Protein AF-A0A0F6W577-F1 (afdb_monomer)

Organism: NCBI:txid927083

Structure (mmCIF, N/CA/C/O backbone):
data_AF-A0A0F6W577-F1
#
_entry.id   AF-A0A0F6W577-F1
#
loop_
_atom_site.group_PDB
_atom_site.id
_atom_site.type_symbol
_atom_site.label_atom_id
_atom_site.label_alt_id
_atom_site.label_comp_id
_atom_site.label_asym_id
_atom_site.label_entity_id
_atom_site.label_seq_id
_atom_site.pdbx_PDB_ins_code
_atom_site.Cartn_x
_atom_site.Cartn_y
_atom_site.Cartn_z
_atom_site.occupancy
_atom_site.B_iso_or_equiv
_atom_site.auth_seq_id
_atom_site.auth_comp_id
_atom_site.auth_asym_id
_atom_site.auth_atom_id
_atom_site.pdbx_PDB_model_num
ATOM 1 N N . MET A 1 1 ? 4.913 -28.222 15.383 1.00 46.25 1 MET A N 1
ATOM 2 C CA . MET A 1 1 ? 5.402 -26.842 15.625 1.00 46.25 1 MET A CA 1
ATOM 3 C C . MET A 1 1 ? 6.747 -26.556 14.942 1.00 46.25 1 MET A C 1
ATOM 5 O O . MET A 1 1 ? 6.861 -25.520 14.305 1.00 46.25 1 MET A O 1
ATOM 9 N N . GLN A 1 2 ? 7.750 -27.449 15.000 1.00 37.62 2 GLN A N 1
ATOM 10 C CA . GLN A 1 2 ? 9.030 -27.270 14.276 1.00 37.62 2 GLN A CA 1
ATOM 11 C C . GLN A 1 2 ? 8.911 -27.354 12.738 1.00 37.62 2 GLN A C 1
ATOM 13 O O . GLN A 1 2 ? 9.617 -26.639 12.035 1.00 37.62 2 GLN A O 1
ATOM 18 N N . THR A 1 3 ? 7.989 -28.159 12.206 1.00 51.75 3 THR A N 1
ATOM 19 C CA . THR A 1 3 ? 7.751 -28.313 10.756 1.00 51.75 3 THR A CA 1
ATOM 20 C C . THR A 1 3 ? 7.197 -27.047 10.096 1.00 51.75 3 THR A C 1
ATOM 22 O O . THR A 1 3 ? 7.642 -26.660 9.020 1.00 51.75 3 THR A O 1
ATOM 25 N N . THR A 1 4 ? 6.291 -26.342 10.775 1.00 59.50 4 THR A N 1
ATOM 26 C CA . THR A 1 4 ? 5.715 -25.066 10.318 1.00 59.50 4 THR A CA 1
ATOM 27 C C . THR A 1 4 ? 6.755 -23.940 10.317 1.00 59.50 4 THR A C 1
ATOM 29 O O . THR A 1 4 ? 6.746 -23.074 9.449 1.00 59.50 4 THR A O 1
ATOM 32 N N . LEU A 1 5 ? 7.702 -23.990 11.262 1.00 57.16 5 LEU A N 1
ATOM 33 C CA . LEU A 1 5 ? 8.759 -22.993 11.421 1.00 57.16 5 LEU A CA 1
ATOM 34 C C . LEU A 1 5 ? 9.725 -22.964 10.226 1.00 57.16 5 LEU A C 1
ATOM 36 O O . LEU A 1 5 ? 10.086 -21.887 9.756 1.00 57.16 5 LEU A O 1
ATOM 40 N N . ALA A 1 6 ? 10.146 -24.141 9.758 1.00 62.88 6 ALA A N 1
ATOM 41 C CA . ALA A 1 6 ? 11.021 -24.272 8.597 1.00 62.88 6 ALA A CA 1
ATOM 42 C C . ALA A 1 6 ? 10.299 -23.857 7.306 1.00 62.88 6 ALA A C 1
ATOM 44 O O . ALA A 1 6 ? 10.889 -23.194 6.456 1.00 62.88 6 ALA A O 1
ATOM 45 N N . HIS A 1 7 ? 9.010 -24.190 7.198 1.00 66.38 7 HIS A N 1
ATOM 46 C CA . HIS A 1 7 ? 8.197 -23.892 6.026 1.00 66.38 7 HIS A CA 1
ATOM 47 C C . HIS A 1 7 ? 8.081 -22.381 5.763 1.00 66.38 7 HIS A C 1
ATOM 49 O O . HIS A 1 7 ? 8.431 -21.934 4.676 1.00 66.38 7 HIS A O 1
ATOM 55 N N . ASP A 1 8 ? 7.702 -21.572 6.758 1.00 65.00 8 ASP A N 1
ATOM 56 C CA . ASP A 1 8 ? 7.525 -20.121 6.567 1.00 65.00 8 ASP A CA 1
ATOM 57 C C . ASP A 1 8 ? 8.836 -19.398 6.212 1.00 65.00 8 ASP A C 1
ATOM 59 O O . ASP A 1 8 ? 8.848 -18.474 5.398 1.00 65.00 8 ASP A O 1
ATOM 63 N N . THR A 1 9 ? 9.959 -19.819 6.803 1.00 67.50 9 THR A N 1
ATOM 64 C CA . THR A 1 9 ? 11.278 -19.245 6.500 1.00 67.50 9 THR A CA 1
ATOM 65 C C . THR A 1 9 ? 11.734 -19.599 5.085 1.00 67.50 9 THR A C 1
ATOM 67 O O . THR A 1 9 ? 12.236 -18.727 4.376 1.00 67.50 9 THR A O 1
ATOM 70 N N . ILE A 1 10 ? 11.524 -20.843 4.646 1.00 70.88 10 ILE A N 1
ATOM 71 C CA . ILE A 1 10 ? 11.825 -21.267 3.272 1.00 70.88 10 ILE A CA 1
ATOM 72 C C . ILE A 1 10 ? 10.937 -20.516 2.274 1.00 70.88 10 ILE A C 1
ATOM 74 O O . ILE A 1 10 ? 11.434 -20.040 1.256 1.00 70.88 10 ILE A O 1
ATOM 78 N N . THR A 1 11 ? 9.649 -20.358 2.578 1.00 69.19 11 THR A N 1
ATOM 79 C CA . THR A 1 11 ? 8.696 -19.590 1.766 1.00 69.19 11 THR A CA 1
ATOM 80 C C . THR A 1 11 ? 9.154 -18.143 1.612 1.00 69.19 11 THR A C 1
ATOM 82 O O . THR A 1 11 ? 9.297 -17.676 0.486 1.00 69.19 11 THR A O 1
ATOM 85 N N . ALA A 1 12 ? 9.497 -17.458 2.707 1.00 68.38 12 ALA A N 1
ATOM 86 C CA . ALA A 1 12 ? 9.991 -16.082 2.657 1.00 68.38 12 ALA A CA 1
ATOM 87 C C . ALA A 1 12 ? 11.317 -15.941 1.885 1.00 68.38 12 ALA A C 1
ATOM 89 O O . ALA A 1 12 ? 11.485 -14.984 1.128 1.00 68.38 12 ALA A O 1
ATOM 90 N N . ALA A 1 13 ? 12.243 -16.895 2.028 1.00 72.56 13 ALA A N 1
ATOM 91 C CA . ALA A 1 13 ? 13.507 -16.889 1.292 1.00 72.56 13 ALA A CA 1
ATOM 92 C C . ALA A 1 13 ? 13.293 -17.104 -0.216 1.00 72.56 13 ALA A C 1
ATOM 94 O O . ALA A 1 13 ? 13.838 -16.361 -1.031 1.00 72.56 13 ALA A O 1
ATOM 95 N N . ARG A 1 14 ? 12.456 -18.079 -0.595 1.00 72.69 14 ARG A N 1
ATOM 96 C CA . ARG A 1 14 ? 12.117 -18.351 -2.001 1.00 72.69 14 ARG A CA 1
ATOM 97 C C . ARG A 1 14 ? 11.331 -17.206 -2.633 1.00 72.69 14 ARG A C 1
ATOM 99 O O . ARG A 1 14 ? 11.604 -16.868 -3.778 1.00 72.69 14 ARG A O 1
ATOM 106 N N . ALA A 1 15 ? 10.403 -16.597 -1.897 1.00 71.62 15 ALA A N 1
ATOM 107 C CA . ALA A 1 15 ? 9.672 -15.421 -2.351 1.00 71.62 15 ALA A CA 1
ATOM 108 C C . ALA A 1 15 ? 10.627 -14.251 -2.597 1.00 71.62 15 ALA A C 1
ATOM 110 O O . ALA A 1 15 ? 10.634 -13.696 -3.687 1.00 71.62 15 ALA A O 1
ATOM 111 N N . THR A 1 16 ? 11.508 -13.946 -1.637 1.00 73.31 16 THR A N 1
ATOM 112 C CA . THR A 1 16 ? 12.549 -12.914 -1.797 1.00 73.31 16 THR A CA 1
ATOM 113 C C . THR A 1 16 ? 13.407 -13.168 -3.039 1.00 73.31 16 THR A C 1
ATOM 115 O O . THR A 1 16 ? 13.626 -12.254 -3.828 1.00 73.31 16 THR A O 1
ATOM 118 N N . TRP A 1 17 ? 13.846 -14.412 -3.261 1.00 74.06 17 TRP A N 1
ATOM 119 C CA . TRP A 1 17 ? 14.607 -14.779 -4.459 1.00 74.06 17 TRP A CA 1
ATOM 120 C C . TRP A 1 17 ? 13.810 -14.588 -5.758 1.00 74.06 17 TRP A C 1
ATOM 122 O O . TRP A 1 17 ? 14.337 -14.041 -6.728 1.00 74.06 17 TRP A O 1
ATOM 132 N N . GLY A 1 18 ? 12.535 -14.990 -5.770 1.00 74.25 18 GLY A N 1
ATOM 133 C CA . GLY A 1 18 ? 11.623 -14.761 -6.893 1.00 74.25 18 GLY A CA 1
ATOM 134 C C . GLY A 1 18 ? 11.529 -13.274 -7.229 1.00 74.25 18 GLY A C 1
ATOM 135 O O . GLY A 1 18 ? 11.845 -12.883 -8.344 1.00 74.25 18 GLY A O 1
ATOM 136 N N . VAL A 1 19 ? 11.248 -12.423 -6.234 1.00 73.19 19 VAL A N 1
ATOM 137 C CA . VAL A 1 19 ? 11.195 -10.959 -6.412 1.00 73.19 19 VAL A CA 1
ATOM 138 C C . VAL A 1 19 ? 12.528 -10.405 -6.940 1.00 73.19 19 VAL A C 1
ATOM 140 O O . VAL A 1 19 ? 12.542 -9.458 -7.733 1.00 73.19 19 V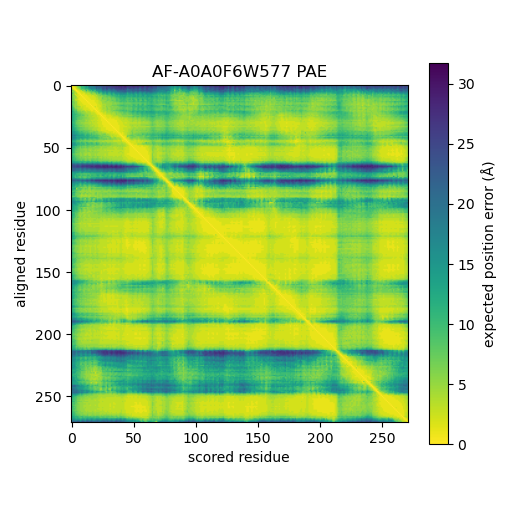AL A O 1
ATOM 143 N N . ALA A 1 20 ? 13.659 -10.944 -6.470 1.00 72.62 20 ALA A N 1
ATOM 144 C CA . ALA A 1 20 ? 14.989 -10.452 -6.831 1.00 72.62 20 ALA A CA 1
ATOM 145 C C . ALA A 1 20 ? 15.332 -10.771 -8.283 1.00 72.62 20 ALA A C 1
ATOM 147 O O . ALA A 1 20 ? 15.906 -9.939 -8.975 1.00 72.62 20 ALA A O 1
ATOM 148 N N . SER A 1 21 ? 14.943 -11.956 -8.738 1.00 73.88 21 SER A N 1
ATOM 149 C CA . SER A 1 21 ? 15.157 -12.425 -10.106 1.00 73.88 21 SER A CA 1
ATOM 150 C C . SER A 1 21 ? 14.074 -11.963 -11.088 1.00 73.88 21 SER A C 1
ATOM 152 O O . SER A 1 21 ? 14.284 -12.045 -12.297 1.00 73.88 21 SER A O 1
ATOM 154 N N . SER A 1 22 ? 12.949 -11.424 -10.598 1.00 73.19 22 SER A N 1
ATOM 155 C CA . SER A 1 22 ? 11.879 -10.863 -11.425 1.00 73.19 22 SER A CA 1
ATOM 156 C C . SER A 1 22 ? 12.408 -9.810 -12.403 1.00 73.19 22 SER A C 1
ATOM 158 O O . SER A 1 22 ? 12.983 -8.810 -11.942 1.00 73.19 22 SER A O 1
ATOM 160 N N . PRO A 1 23 ? 12.123 -9.929 -13.715 1.00 74.69 23 PRO A N 1
ATOM 161 C CA . PRO A 1 23 ? 12.410 -8.853 -14.651 1.00 74.69 23 PRO A CA 1
ATOM 162 C C . PRO A 1 23 ? 11.684 -7.549 -14.270 1.00 74.69 23 PRO A C 1
ATOM 164 O O . PRO A 1 23 ? 10.704 -7.566 -13.509 1.00 74.69 23 PRO A O 1
ATOM 167 N N . PRO A 1 24 ? 12.122 -6.393 -14.800 1.00 75.00 24 PRO A N 1
ATOM 168 C CA . PRO A 1 24 ? 11.357 -5.160 -14.703 1.00 75.00 24 PRO A CA 1
ATOM 169 C C . PRO A 1 24 ? 9.936 -5.352 -15.227 1.00 75.00 24 PRO A C 1
ATOM 171 O O . PRO A 1 24 ? 9.665 -6.178 -16.100 1.00 75.00 24 PRO A O 1
ATOM 174 N N . MET A 1 25 ? 9.015 -4.571 -14.688 1.00 78.12 25 MET A N 1
ATOM 175 C CA . MET A 1 25 ? 7.634 -4.563 -15.136 1.00 78.12 25 MET A CA 1
ATOM 176 C C . MET A 1 25 ? 7.535 -4.310 -16.654 1.00 78.12 25 MET A C 1
ATOM 178 O O . MET A 1 25 ? 8.304 -3.500 -17.184 1.00 78.12 25 MET A O 1
ATOM 182 N N . PRO A 1 26 ? 6.613 -4.976 -17.372 1.00 79.94 26 PRO A N 1
ATOM 183 C CA . PRO A 1 26 ? 6.359 -4.652 -18.771 1.00 79.94 26 PRO A CA 1
ATOM 184 C C . PRO A 1 26 ? 6.088 -3.152 -18.943 1.00 79.94 26 PRO A C 1
ATOM 186 O O . PRO A 1 26 ? 5.408 -2.543 -18.119 1.00 79.94 26 PRO A O 1
ATOM 189 N N . ARG A 1 27 ? 6.657 -2.545 -19.994 1.00 86.50 27 ARG A N 1
ATOM 190 C CA . ARG A 1 27 ? 6.480 -1.114 -20.324 1.00 86.50 27 ARG A CA 1
ATOM 191 C C . ARG A 1 27 ? 6.861 -0.145 -19.191 1.00 86.50 27 ARG A C 1
ATOM 193 O O . ARG A 1 27 ? 6.383 0.985 -19.155 1.00 86.50 27 ARG A O 1
ATOM 200 N N . TRP A 1 28 ? 7.766 -0.540 -18.287 1.00 85.06 28 TRP A N 1
ATOM 201 C CA . TRP A 1 28 ? 8.156 0.301 -17.147 1.00 85.06 28 TRP A CA 1
ATOM 202 C C . TRP A 1 28 ? 8.669 1.690 -17.542 1.00 85.06 28 TRP A C 1
ATOM 204 O O . TRP A 1 28 ? 8.441 2.643 -16.811 1.00 85.06 28 TRP A O 1
ATOM 214 N N . ARG A 1 29 ? 9.322 1.837 -18.702 1.00 87.94 29 ARG A N 1
ATOM 215 C CA . ARG A 1 29 ? 9.795 3.147 -19.182 1.00 87.94 29 ARG A CA 1
ATOM 216 C C . ARG A 1 29 ? 8.638 4.089 -19.504 1.00 87.94 29 ARG A C 1
ATOM 218 O O . ARG A 1 29 ? 8.677 5.251 -19.123 1.00 87.94 29 ARG A O 1
ATOM 225 N N . GLU A 1 30 ? 7.607 3.573 -20.171 1.00 91.06 30 GLU A N 1
ATOM 226 C CA . GLU A 1 30 ? 6.390 4.331 -20.482 1.00 91.06 30 GLU A CA 1
ATOM 227 C C . GLU A 1 30 ? 5.634 4.690 -19.200 1.00 91.06 30 GLU A C 1
ATOM 229 O O . GLU A 1 30 ? 5.163 5.814 -19.055 1.00 91.06 30 GLU A O 1
ATOM 234 N N . TYR A 1 31 ? 5.580 3.756 -18.246 1.00 88.81 31 TYR A N 1
ATOM 235 C CA . TYR A 1 31 ? 5.010 3.995 -16.923 1.00 88.81 31 TYR A CA 1
ATOM 236 C C . TYR A 1 31 ? 5.747 5.112 -16.172 1.00 88.81 31 TYR A C 1
ATOM 238 O O . TYR A 1 31 ? 5.112 6.039 -15.681 1.00 88.81 31 TYR A O 1
ATOM 246 N N . MET A 1 32 ? 7.080 5.058 -16.105 1.00 86.19 32 MET A N 1
ATOM 247 C CA . MET A 1 32 ? 7.867 6.053 -15.371 1.00 86.19 32 MET A CA 1
ATOM 248 C C . MET A 1 32 ? 7.776 7.439 -16.010 1.00 86.19 32 MET A C 1
ATOM 250 O O . MET A 1 32 ? 7.567 8.410 -15.291 1.00 86.19 32 MET A O 1
ATOM 254 N N . ALA A 1 33 ? 7.829 7.533 -17.343 1.00 89.31 33 ALA A N 1
ATOM 255 C CA . ALA A 1 33 ? 7.623 8.803 -18.043 1.00 89.31 33 ALA A CA 1
ATOM 256 C C . ALA A 1 33 ? 6.231 9.396 -17.755 1.00 89.31 33 ALA A C 1
ATOM 258 O O . ALA A 1 33 ? 6.074 10.602 -17.574 1.00 89.31 33 ALA A O 1
ATOM 259 N N . TRP A 1 34 ? 5.210 8.539 -17.674 1.00 90.56 34 TRP A N 1
ATOM 260 C CA . TRP A 1 34 ? 3.855 8.945 -17.315 1.00 90.56 34 TRP A CA 1
ATOM 261 C C . TRP A 1 34 ? 3.744 9.418 -15.856 1.00 90.56 34 TRP A C 1
ATOM 263 O O . TRP A 1 34 ? 3.069 10.416 -15.590 1.00 90.56 34 TRP A O 1
ATOM 273 N N . ILE A 1 35 ? 4.415 8.735 -14.919 1.00 87.12 35 ILE A N 1
ATOM 274 C CA . ILE A 1 35 ? 4.471 9.121 -13.499 1.00 87.12 35 ILE A CA 1
ATOM 275 C C . ILE A 1 35 ? 5.165 10.474 -13.345 1.00 87.12 35 ILE A C 1
ATOM 277 O O . ILE A 1 35 ? 4.654 11.343 -12.641 1.00 87.12 35 ILE A O 1
ATOM 281 N N . GLU A 1 36 ? 6.301 10.662 -14.013 1.00 86.00 36 GLU A N 1
ATOM 282 C CA . GLU A 1 36 ? 7.087 11.895 -13.963 1.00 86.00 36 GLU A CA 1
ATOM 283 C C . GLU A 1 36 ? 6.271 13.096 -14.457 1.00 86.00 36 GLU A C 1
ATOM 285 O O . GLU A 1 36 ? 6.179 14.106 -13.756 1.00 86.00 36 GLU A O 1
ATOM 290 N N . ALA A 1 37 ? 5.587 12.951 -15.598 1.00 87.00 37 ALA A N 1
ATOM 291 C CA . ALA A 1 37 ? 4.712 13.990 -16.133 1.00 87.00 37 ALA A CA 1
ATOM 292 C C . ALA A 1 37 ? 3.598 14.371 -15.143 1.00 87.00 37 ALA A C 1
ATOM 294 O O . ALA A 1 37 ? 3.386 15.544 -14.856 1.00 87.00 37 ALA A O 1
ATOM 295 N N . ARG A 1 38 ? 2.921 13.381 -14.548 1.00 83.19 38 ARG A N 1
ATOM 296 C CA . ARG A 1 38 ? 1.846 13.642 -13.577 1.00 83.19 38 ARG A CA 1
ATOM 297 C C . ARG A 1 38 ? 2.328 14.220 -12.258 1.00 83.19 38 ARG A C 1
ATOM 299 O O . ARG A 1 38 ? 1.593 14.966 -11.620 1.00 83.19 38 ARG A O 1
ATOM 306 N N . ARG A 1 39 ? 3.527 13.852 -11.820 1.00 80.56 39 ARG A N 1
ATOM 307 C CA . ARG A 1 39 ? 4.126 14.386 -10.597 1.00 80.56 39 ARG A CA 1
ATOM 308 C C . ARG A 1 39 ? 4.401 15.881 -10.733 1.00 80.56 39 ARG A C 1
ATOM 310 O O . ARG A 1 39 ? 4.193 16.602 -9.762 1.00 80.56 39 ARG A O 1
ATOM 317 N N . ALA A 1 40 ? 4.840 16.339 -11.907 1.00 77.75 40 ALA A N 1
ATOM 318 C CA . ALA A 1 40 ? 5.030 17.764 -12.177 1.00 77.75 40 ALA A CA 1
ATOM 319 C C . ALA A 1 40 ? 3.718 18.558 -12.037 1.00 77.75 40 ALA A C 1
ATOM 321 O O . ALA A 1 40 ? 3.729 19.676 -11.526 1.00 77.75 40 ALA A O 1
ATOM 322 N N . ASP A 1 41 ? 2.597 17.932 -12.399 1.00 80.69 41 ASP A N 1
ATOM 323 C CA . ASP A 1 41 ? 1.251 18.508 -12.322 1.00 80.69 41 ASP A CA 1
ATOM 324 C C . ASP A 1 41 ? 0.528 18.201 -10.994 1.00 80.69 41 ASP A C 1
ATOM 326 O O . ASP A 1 41 ? -0.658 18.498 -10.835 1.00 80.69 41 ASP A O 1
ATOM 330 N N . ALA A 1 42 ? 1.201 17.572 -10.023 1.00 81.31 42 ALA A N 1
ATOM 331 C CA . ALA A 1 42 ? 0.559 17.146 -8.788 1.00 81.31 42 ALA A CA 1
ATOM 332 C C . ALA A 1 42 ? 0.226 18.346 -7.890 1.00 81.31 42 ALA A C 1
ATOM 334 O O . ALA A 1 42 ? 1.092 18.955 -7.265 1.00 81.31 42 ALA A O 1
ATOM 335 N N . GLU A 1 43 ? -1.066 18.629 -7.739 1.00 82.75 43 GLU A N 1
ATOM 336 C CA . GLU A 1 43 ? -1.563 19.667 -6.824 1.00 82.75 43 GLU A CA 1
ATOM 337 C C . GLU A 1 43 ? -1.531 19.230 -5.349 1.00 82.75 43 GLU A C 1
ATOM 339 O O . GLU A 1 43 ? -1.740 20.035 -4.438 1.00 82.75 43 GLU A O 1
ATOM 344 N N . ARG A 1 44 ? -1.319 17.932 -5.091 1.00 88.88 44 ARG A N 1
ATOM 345 C CA . ARG A 1 44 ? -1.460 17.317 -3.768 1.00 88.88 44 ARG A CA 1
ATOM 346 C C . ARG A 1 44 ? -0.337 16.337 -3.479 1.00 88.88 44 ARG A C 1
ATOM 348 O O . ARG A 1 44 ? -0.003 15.500 -4.310 1.00 88.88 44 ARG A O 1
ATOM 355 N N . PHE A 1 45 ? 0.155 16.391 -2.247 1.00 90.75 45 PHE A N 1
ATOM 356 C CA . PHE A 1 45 ? 1.195 15.507 -1.735 1.00 90.75 45 PHE A CA 1
ATOM 357 C C . PHE A 1 45 ? 0.797 14.943 -0.377 1.00 90.75 45 PHE A C 1
ATOM 359 O O . PHE A 1 45 ? 0.065 15.579 0.386 1.00 90.75 45 PHE A O 1
ATOM 366 N N . ASN A 1 46 ? 1.336 13.771 -0.049 1.00 90.69 46 ASN A N 1
ATOM 367 C CA . ASN A 1 46 ? 1.289 13.268 1.318 1.00 90.69 46 ASN A CA 1
ATOM 368 C C . ASN A 1 46 ? 1.980 14.255 2.264 1.00 90.69 46 ASN A C 1
ATOM 370 O O . ASN A 1 46 ? 3.076 14.746 1.978 1.00 90.69 46 ASN A O 1
ATOM 374 N N . ALA A 1 47 ? 1.338 14.530 3.400 1.00 86.00 47 ALA A N 1
ATOM 375 C CA . ALA A 1 47 ? 1.905 15.392 4.425 1.00 86.00 47 ALA A CA 1
ATOM 376 C C . ALA A 1 47 ? 3.238 14.828 4.950 1.00 86.00 47 ALA A C 1
ATOM 378 O O . ALA A 1 47 ? 3.482 13.621 4.919 1.00 86.00 47 ALA A O 1
ATOM 379 N N . GLY A 1 48 ? 4.093 15.711 5.472 1.00 85.06 48 GLY A N 1
ATOM 380 C CA . GLY A 1 48 ? 5.333 15.295 6.126 1.00 85.06 48 GLY A CA 1
ATOM 381 C C . GLY A 1 48 ? 5.075 14.379 7.328 1.00 85.06 48 GLY A C 1
ATOM 382 O O . GLY A 1 48 ? 4.013 14.452 7.952 1.00 85.06 48 GLY A O 1
ATOM 383 N N . GLU A 1 49 ? 6.076 13.564 7.672 1.00 88.81 49 GLU A N 1
ATOM 384 C CA . GLU A 1 49 ? 6.011 12.477 8.665 1.00 88.81 49 GLU A CA 1
ATOM 385 C C . GLU A 1 49 ? 5.166 12.819 9.908 1.00 88.81 49 GLU A C 1
ATOM 387 O O . GLU A 1 49 ? 4.147 12.186 10.160 1.00 88.81 49 GLU A O 1
ATOM 392 N N . ILE A 1 50 ? 5.512 13.881 10.644 1.00 91.25 50 ILE A N 1
ATOM 393 C CA . ILE A 1 50 ? 4.838 14.233 11.909 1.00 91.25 50 ILE A CA 1
ATOM 394 C C . ILE A 1 50 ? 3.359 14.596 11.710 1.00 91.25 50 ILE A C 1
ATOM 396 O O . ILE A 1 50 ? 2.509 14.234 12.527 1.00 91.25 50 ILE A O 1
ATOM 400 N N . ALA A 1 51 ? 3.042 15.361 10.664 1.00 91.75 51 ALA A N 1
ATOM 401 C CA . ALA A 1 51 ? 1.670 15.785 10.399 1.00 91.75 51 ALA A CA 1
ATOM 402 C C . ALA A 1 51 ? 0.809 14.587 9.983 1.00 91.75 51 ALA A C 1
ATOM 404 O O . ALA A 1 51 ? -0.310 14.435 10.477 1.00 91.75 51 ALA A O 1
ATOM 405 N N . LEU A 1 52 ? 1.370 13.708 9.148 1.00 93.88 52 LEU A N 1
ATOM 406 C CA . LEU A 1 52 ? 0.718 12.479 8.726 1.00 93.88 52 LEU A CA 1
ATOM 407 C C . LEU A 1 52 ? 0.500 11.524 9.909 1.00 93.88 52 LEU A C 1
ATOM 409 O O . LEU A 1 52 ? -0.616 11.049 10.091 1.00 93.88 52 LEU A O 1
ATOM 413 N N . GLU A 1 53 ? 1.496 11.305 10.775 1.00 95.38 53 GLU A N 1
ATOM 414 C CA . GLU A 1 53 ? 1.338 10.478 11.982 1.00 95.38 53 GLU A CA 1
ATOM 415 C C . GLU A 1 53 ? 0.153 10.948 12.839 1.00 95.38 53 GLU A C 1
ATOM 417 O O . GLU A 1 53 ? -0.703 10.147 13.225 1.00 95.38 53 GLU A O 1
ATOM 422 N N . ARG A 1 54 ? 0.071 12.260 13.103 1.00 95.25 54 ARG A N 1
ATOM 423 C CA . ARG A 1 54 ? -1.016 12.855 13.895 1.00 95.25 54 ARG A CA 1
ATOM 424 C C . ARG A 1 54 ? -2.378 12.643 13.242 1.00 95.25 54 ARG A C 1
ATOM 426 O O . ARG A 1 54 ? -3.326 12.300 13.948 1.00 95.25 54 ARG A O 1
ATOM 433 N N . ALA A 1 55 ? -2.475 12.827 11.925 1.00 95.19 55 ALA A N 1
ATOM 434 C CA . ALA A 1 55 ? -3.709 12.605 11.176 1.00 95.19 55 ALA A CA 1
ATOM 435 C C . ALA A 1 55 ? -4.164 11.141 11.271 1.00 95.19 55 ALA A C 1
ATOM 437 O O . ALA A 1 55 ? -5.312 10.874 11.621 1.00 95.19 55 ALA A O 1
ATOM 438 N N . LEU A 1 56 ? -3.249 10.189 11.068 1.00 95.44 56 LEU A N 1
ATOM 439 C CA . LEU A 1 56 ? -3.552 8.757 11.140 1.00 95.44 56 LEU A CA 1
ATOM 440 C C . LEU A 1 56 ? -3.996 8.336 12.543 1.00 95.44 56 LEU A C 1
ATOM 442 O O . LEU A 1 56 ? -4.996 7.635 12.686 1.00 95.44 56 LEU A O 1
ATOM 446 N N . VAL A 1 57 ? -3.297 8.798 13.585 1.00 93.94 57 VAL A N 1
ATOM 447 C CA . VAL A 1 57 ? -3.682 8.542 14.981 1.00 93.94 57 VAL A CA 1
ATOM 448 C C . VAL A 1 57 ? -5.069 9.120 15.281 1.00 93.94 57 VAL A C 1
ATOM 450 O O . VAL A 1 57 ? -5.897 8.449 15.901 1.00 93.94 57 VAL A O 1
ATOM 453 N N . ALA A 1 58 ? -5.357 10.341 14.825 1.00 92.81 58 ALA A N 1
ATOM 454 C CA . ALA A 1 58 ? -6.661 10.970 15.019 1.00 92.81 58 ALA A CA 1
ATOM 455 C C . ALA A 1 58 ? -7.787 10.215 14.293 1.00 92.81 58 ALA A C 1
ATOM 457 O O . ALA A 1 58 ? -8.875 10.073 14.848 1.00 92.81 58 ALA A O 1
ATOM 458 N N . LEU A 1 59 ? -7.531 9.705 13.085 1.00 92.50 59 LEU A N 1
ATOM 459 C CA . LEU A 1 59 ? -8.504 8.924 12.319 1.00 92.50 59 LEU A CA 1
ATOM 460 C C . LEU A 1 59 ? -8.868 7.628 13.042 1.00 92.50 59 LEU A C 1
ATOM 462 O O . LEU A 1 59 ? -10.044 7.370 13.293 1.00 92.50 59 LEU A O 1
ATOM 466 N N . VAL A 1 60 ? -7.868 6.834 13.436 1.00 89.88 60 VAL A N 1
ATOM 467 C CA . VAL A 1 60 ? -8.139 5.528 14.057 1.00 89.88 60 VAL A CA 1
ATOM 468 C C . VAL A 1 60 ? -8.771 5.640 15.439 1.00 89.88 60 VAL A C 1
ATOM 470 O O . VAL A 1 60 ? -9.556 4.779 15.817 1.00 89.88 60 VAL A O 1
ATOM 473 N N . THR A 1 61 ? -8.462 6.697 16.194 1.00 87.19 61 THR A N 1
ATOM 474 C CA . THR A 1 61 ? -9.032 6.905 17.537 1.00 87.19 61 THR A CA 1
ATOM 475 C C . THR A 1 61 ? -10.491 7.359 17.491 1.00 87.19 61 THR A C 1
ATOM 477 O O . THR A 1 61 ? -11.205 7.186 18.475 1.00 87.19 61 THR A O 1
ATOM 480 N N . ARG A 1 62 ? -10.948 7.912 16.360 1.00 86.12 62 ARG A N 1
ATOM 481 C CA . ARG A 1 62 ? -12.339 8.343 16.136 1.00 86.12 62 ARG A CA 1
ATOM 482 C C . ARG A 1 62 ? -13.195 7.307 15.404 1.00 86.12 62 ARG A C 1
ATOM 484 O O . ARG A 1 62 ? -14.401 7.509 15.293 1.00 86.12 62 ARG A O 1
ATOM 491 N N . ALA A 1 63 ? -12.600 6.236 14.881 1.00 80.56 63 ALA A N 1
ATOM 492 C CA . ALA A 1 63 ? -13.319 5.242 14.093 1.00 80.56 63 ALA A CA 1
ATOM 493 C C . ALA A 1 63 ? -14.354 4.483 14.962 1.00 80.56 63 ALA A C 1
ATOM 495 O O . ALA A 1 63 ? -13.996 3.973 16.025 1.00 80.56 63 ALA A O 1
ATOM 496 N N . PRO A 1 64 ? -15.625 4.364 14.528 1.00 60.97 64 PRO A N 1
ATOM 497 C CA . PRO A 1 64 ? -16.731 3.853 15.351 1.00 60.97 64 PRO A CA 1
ATOM 498 C C . PRO A 1 64 ? -16.734 2.329 15.630 1.00 60.97 64 PRO A C 1
ATOM 500 O O . PRO A 1 64 ? -17.730 1.804 16.118 1.00 60.97 64 PRO A O 1
ATOM 503 N N . GLY A 1 65 ? -15.641 1.601 15.374 1.00 61.12 65 GLY A N 1
ATOM 504 C CA . GLY A 1 65 ? -15.544 0.149 15.579 1.00 61.12 65 GLY A CA 1
ATOM 505 C C . GLY A 1 65 ? -14.424 -0.230 16.548 1.00 61.12 65 GLY A C 1
ATOM 506 O O . GLY A 1 65 ? -13.250 -0.100 16.220 1.00 61.12 65 GLY A O 1
ATOM 507 N N . SER A 1 66 ? -14.770 -0.731 17.737 1.00 58.81 66 SER A N 1
ATOM 508 C CA . SER A 1 66 ? -13.817 -1.038 18.813 1.00 58.81 66 SER A CA 1
ATOM 509 C C . SER A 1 66 ? -13.706 -2.535 19.161 1.00 58.81 66 SER A C 1
ATOM 511 O O . SER A 1 66 ? -13.708 -2.878 20.338 1.00 58.81 66 SER A O 1
ATOM 513 N N . ALA A 1 67 ? -13.530 -3.453 18.192 1.00 57.72 67 ALA A N 1
ATOM 514 C CA . ALA A 1 67 ? -13.121 -4.848 18.480 1.00 57.72 67 ALA A CA 1
ATOM 515 C C . ALA A 1 67 ? -12.629 -5.663 17.258 1.00 57.72 67 ALA A C 1
ATOM 517 O O . ALA A 1 67 ? -13.241 -5.606 16.194 1.00 57.72 67 ALA A O 1
ATOM 518 N N . PRO A 1 68 ? -11.647 -6.563 17.464 1.00 59.78 68 PRO A N 1
ATOM 519 C CA . PRO A 1 68 ? -10.267 -6.252 17.815 1.00 59.78 68 PRO A CA 1
ATOM 520 C C . PRO A 1 68 ? -9.501 -5.722 16.590 1.00 59.78 68 PRO A C 1
ATOM 522 O O . PRO A 1 68 ? -9.704 -6.159 15.463 1.00 59.78 68 PRO A O 1
ATOM 525 N N . TYR A 1 69 ? -8.579 -4.790 16.819 1.00 62.69 69 TYR A N 1
ATOM 526 C CA . TYR A 1 69 ? -7.833 -4.089 15.765 1.00 62.69 69 TYR A CA 1
ATOM 527 C C . TYR A 1 69 ? -6.927 -4.977 14.912 1.00 62.69 69 TYR A C 1
ATOM 529 O O . TYR A 1 69 ? -6.425 -4.501 13.904 1.00 62.69 69 TYR A O 1
ATOM 537 N N . ASP A 1 70 ? -6.734 -6.225 15.327 1.00 64.75 70 ASP A N 1
ATOM 538 C CA . ASP A 1 70 ? -5.955 -7.263 14.653 1.00 64.75 70 ASP A CA 1
ATOM 539 C C . ASP A 1 70 ? -6.849 -8.317 13.960 1.00 64.75 70 ASP A C 1
ATOM 541 O O . ASP A 1 70 ? -6.351 -9.191 13.256 1.00 64.75 70 ASP A O 1
ATOM 545 N N . ALA A 1 71 ? -8.181 -8.246 14.119 1.00 69.75 71 ALA A N 1
ATOM 546 C CA . ALA A 1 71 ? -9.076 -9.154 13.408 1.00 69.75 71 ALA A CA 1
ATOM 547 C C . ALA A 1 71 ? -9.149 -8.796 11.927 1.00 69.75 71 ALA A C 1
ATOM 549 O O . ALA A 1 71 ? -9.441 -7.658 11.542 1.00 69.75 71 ALA A O 1
ATOM 550 N N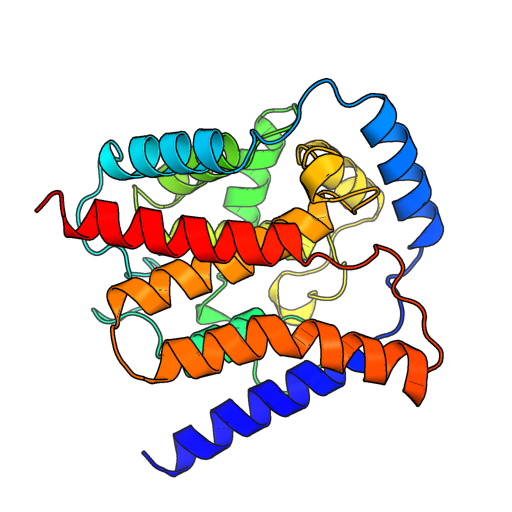 . LEU A 1 72 ? -8.984 -9.827 11.109 1.00 76.25 72 LEU A N 1
ATOM 551 C CA . LEU A 1 72 ? -9.343 -9.805 9.706 1.00 76.25 72 LEU A CA 1
ATOM 552 C C . LEU A 1 72 ? -10.783 -10.319 9.599 1.00 76.25 72 LEU A C 1
ATOM 554 O O . LEU A 1 72 ? -11.022 -11.477 9.928 1.00 76.25 72 LEU A O 1
ATOM 558 N N . PRO A 1 73 ? -11.759 -9.483 9.191 1.00 71.56 73 PRO A N 1
ATOM 559 C CA . PRO A 1 73 ? -13.178 -9.848 9.241 1.00 71.56 73 PRO A CA 1
ATOM 560 C C . PRO A 1 73 ? -13.549 -11.000 8.299 1.00 71.56 73 PRO A C 1
ATOM 562 O O . PRO A 1 73 ? -14.613 -11.588 8.446 1.00 71.56 73 PRO A O 1
ATOM 565 N N . TRP A 1 74 ? -12.672 -11.315 7.348 1.00 79.25 74 TRP A N 1
ATOM 566 C CA . TRP A 1 74 ? -12.796 -12.414 6.395 1.00 79.25 74 TRP A CA 1
ATOM 567 C C . TRP A 1 74 ? -12.057 -13.693 6.829 1.00 79.25 74 TRP A C 1
ATOM 569 O O . TRP A 1 74 ? -11.980 -14.637 6.045 1.00 79.25 74 TRP A O 1
ATOM 579 N N . LEU A 1 75 ? -11.486 -13.742 8.039 1.00 73.31 75 LEU A N 1
ATOM 580 C CA . LEU A 1 75 ? -10.875 -14.948 8.601 1.00 73.31 75 LEU A CA 1
ATOM 581 C C . LEU A 1 75 ? -11.652 -15.458 9.816 1.00 73.31 75 LEU A C 1
ATOM 583 O O . LEU A 1 75 ? -11.940 -14.703 10.743 1.00 73.31 75 LEU A O 1
ATOM 587 N N . ASP A 1 76 ? -11.887 -16.770 9.850 1.00 62.69 76 ASP A N 1
ATOM 588 C CA . ASP A 1 76 ? -12.350 -17.479 11.043 1.00 62.69 76 ASP A CA 1
ATOM 589 C C . ASP A 1 76 ? -11.169 -17.723 12.000 1.00 62.69 76 ASP A C 1
ATOM 591 O O . ASP A 1 76 ? -10.442 -18.705 11.860 1.00 62.69 76 ASP A O 1
ATOM 595 N N . ALA A 1 77 ? -10.946 -16.801 12.945 1.00 52.62 77 ALA A N 1
ATOM 596 C CA . ALA A 1 77 ? -10.391 -17.041 14.288 1.00 52.62 77 ALA A CA 1
ATOM 597 C C . ALA A 1 77 ? -10.166 -15.718 15.043 1.00 52.62 77 ALA A C 1
ATOM 599 O O . ALA A 1 77 ? -9.767 -14.702 14.481 1.00 52.62 77 ALA A O 1
ATOM 600 N N . SER A 1 78 ? -10.348 -15.767 16.362 1.00 50.47 78 SER A N 1
ATOM 601 C CA . SER A 1 78 ? -10.167 -14.682 17.337 1.00 50.47 78 SER A CA 1
ATOM 602 C C . SER A 1 78 ? -8.710 -14.238 17.575 1.00 50.47 78 SER A C 1
ATOM 604 O O . SER A 1 78 ? -8.451 -13.501 18.526 1.00 50.47 78 SER A O 1
ATOM 606 N N . GLU A 1 79 ? -7.758 -14.676 16.748 1.00 52.62 79 GLU A N 1
ATOM 607 C CA . GLU A 1 79 ? -6.331 -14.347 16.840 1.00 52.62 79 GLU A CA 1
ATOM 608 C C . GLU A 1 79 ? -5.805 -14.019 15.433 1.00 52.62 79 GLU A C 1
ATOM 610 O O . GLU A 1 79 ? -6.002 -14.801 14.502 1.00 52.62 79 GLU A O 1
ATOM 615 N N . GLY A 1 80 ? -5.170 -12.854 15.250 1.00 60.75 80 GLY A N 1
ATOM 616 C CA . GLY A 1 80 ? -4.608 -12.449 13.960 1.00 60.75 80 GLY A CA 1
ATOM 617 C C . GLY A 1 80 ? -3.502 -13.390 13.456 1.00 60.75 80 GLY A C 1
ATOM 618 O O . GLY A 1 80 ? -3.035 -14.284 14.172 1.00 60.75 80 GLY A O 1
ATOM 619 N N . PRO A 1 81 ? -3.044 -13.220 12.201 1.00 67.81 81 PRO A N 1
ATOM 620 C CA . PRO A 1 81 ? -2.092 -14.140 11.594 1.00 67.81 81 PRO A CA 1
ATOM 621 C C . PRO A 1 81 ? -0.750 -14.153 12.351 1.00 67.81 81 PRO A C 1
ATOM 623 O O . PRO A 1 81 ? -0.255 -13.099 12.766 1.00 67.81 81 PRO A O 1
ATOM 626 N N . PRO A 1 82 ? -0.077 -15.315 12.475 1.00 73.06 82 PRO A N 1
ATOM 627 C CA . PRO A 1 82 ? 1.281 -15.366 13.010 1.00 73.06 82 PRO A CA 1
ATOM 628 C C . PRO A 1 82 ? 2.216 -14.426 12.233 1.00 73.06 82 PRO A C 1
ATOM 630 O O . PRO A 1 82 ? 2.193 -14.418 11.001 1.00 73.06 82 PRO A O 1
ATOM 633 N N . SER A 1 83 ? 3.105 -13.689 12.919 1.00 72.75 83 SER A N 1
ATOM 634 C CA . SER A 1 83 ? 3.952 -12.651 12.288 1.00 72.75 83 SER A CA 1
ATOM 635 C C . SER A 1 83 ? 4.758 -13.147 11.081 1.00 72.75 83 SER A C 1
ATOM 637 O O . SER A 1 83 ? 5.037 -12.385 10.161 1.00 72.75 83 SER A O 1
ATOM 639 N N . ARG A 1 84 ? 5.152 -14.427 11.071 1.00 70.62 84 ARG A N 1
ATOM 640 C CA . ARG A 1 84 ? 5.896 -15.035 9.957 1.00 70.62 84 ARG A CA 1
ATOM 641 C C . ARG A 1 84 ? 5.019 -15.297 8.737 1.00 70.62 84 ARG A C 1
ATOM 643 O O . ARG A 1 84 ? 5.467 -15.043 7.625 1.00 70.62 84 ARG A O 1
ATOM 650 N N . ARG A 1 85 ? 3.776 -15.744 8.950 1.00 76.12 85 ARG A N 1
ATOM 651 C CA . ARG A 1 85 ? 2.784 -15.923 7.885 1.00 76.12 85 ARG A CA 1
ATOM 652 C C . ARG A 1 85 ? 2.452 -14.578 7.254 1.00 76.12 85 ARG A C 1
ATOM 654 O O . ARG A 1 85 ? 2.504 -14.472 6.039 1.00 76.12 85 ARG A O 1
ATOM 661 N N . LEU A 1 86 ? 2.235 -13.545 8.072 1.00 79.25 86 LEU A N 1
ATOM 662 C CA . LEU A 1 86 ? 2.050 -12.168 7.604 1.00 79.25 86 LEU A CA 1
ATOM 663 C C . LEU A 1 86 ? 3.250 -11.674 6.785 1.00 79.25 86 LEU A C 1
ATOM 665 O O . LEU A 1 86 ? 3.080 -11.133 5.699 1.00 79.25 86 LEU A O 1
ATOM 669 N N . TYR A 1 87 ? 4.472 -11.889 7.278 1.00 75.88 87 TYR A N 1
ATOM 670 C CA . TYR A 1 87 ? 5.679 -11.496 6.553 1.00 75.88 87 TYR A CA 1
ATOM 671 C C . TYR A 1 87 ? 5.794 -12.188 5.196 1.00 75.88 87 TYR A C 1
ATOM 673 O O . TYR A 1 87 ? 6.006 -11.535 4.177 1.00 75.88 87 TYR A O 1
ATOM 681 N N . SER A 1 88 ? 5.612 -13.509 5.181 1.00 72.69 88 SER A N 1
ATOM 682 C CA . SER A 1 88 ? 5.581 -14.280 3.946 1.00 72.69 88 SER A CA 1
ATOM 683 C C . SER A 1 88 ? 4.513 -13.738 2.997 1.00 72.69 88 SER A C 1
ATOM 685 O O . SER A 1 88 ? 4.820 -13.528 1.829 1.00 72.69 88 SER A O 1
ATOM 687 N N . ALA A 1 89 ? 3.316 -13.431 3.490 1.00 79.31 89 ALA A N 1
ATOM 688 C CA . ALA A 1 89 ? 2.216 -12.881 2.707 1.00 79.31 89 ALA A CA 1
ATOM 689 C C . ALA A 1 89 ? 2.603 -11.586 1.976 1.00 79.31 89 ALA A C 1
ATOM 691 O O . ALA A 1 89 ? 2.428 -11.491 0.766 1.00 79.31 89 ALA A O 1
ATOM 692 N N . LEU A 1 90 ? 3.209 -10.633 2.691 1.00 80.75 90 LEU A N 1
ATOM 693 C CA . LEU A 1 90 ? 3.616 -9.334 2.142 1.00 80.75 90 LEU A CA 1
ATOM 694 C C . LEU A 1 90 ? 4.709 -9.455 1.063 1.00 80.75 90 LEU A C 1
ATOM 696 O O . LEU A 1 90 ? 4.735 -8.677 0.109 1.00 80.75 90 LEU A O 1
ATOM 700 N N . VAL A 1 91 ? 5.606 -10.440 1.188 1.00 72.94 91 VAL A N 1
ATOM 701 C CA . VAL A 1 91 ? 6.718 -10.652 0.241 1.00 72.94 91 VAL A CA 1
ATOM 702 C C . VAL A 1 91 ? 6.314 -11.544 -0.946 1.00 72.94 91 VAL A C 1
ATOM 704 O O . VAL A 1 91 ? 6.809 -11.347 -2.054 1.00 72.94 91 VAL A O 1
ATOM 707 N N . SER A 1 92 ? 5.396 -12.497 -0.752 1.00 63.38 92 SER A N 1
ATOM 708 C CA . SER A 1 92 ? 5.102 -13.588 -1.707 1.00 63.38 92 SER A CA 1
ATOM 709 C C . SER A 1 92 ? 4.066 -13.256 -2.782 1.00 63.38 92 SER A C 1
ATOM 711 O O . SER A 1 92 ? 3.642 -14.148 -3.505 1.00 63.38 92 SER A O 1
ATOM 713 N N . PHE A 1 93 ? 3.646 -12.000 -2.901 1.00 65.38 93 PHE A N 1
ATOM 714 C CA . PHE A 1 93 ? 2.654 -11.572 -3.894 1.00 65.38 93 PHE A CA 1
ATOM 715 C C . PHE A 1 93 ? 3.124 -11.637 -5.352 1.00 65.38 93 PHE A C 1
ATOM 717 O O . PHE A 1 93 ? 2.308 -11.399 -6.225 1.00 65.38 93 PHE A O 1
ATOM 724 N N . VAL A 1 94 ? 4.402 -11.918 -5.628 1.00 62.88 94 VAL A N 1
ATOM 725 C CA . VAL A 1 94 ? 4.925 -11.932 -7.003 1.00 62.88 94 VAL A CA 1
ATOM 726 C C . VAL A 1 94 ? 4.607 -13.232 -7.740 1.00 62.88 94 VAL A C 1
ATOM 728 O O . VAL A 1 94 ? 4.836 -14.321 -7.218 1.00 62.88 94 VAL A O 1
ATOM 731 N N . ASP A 1 95 ? 4.172 -13.115 -8.992 1.00 56.12 95 ASP A N 1
ATOM 732 C CA . ASP A 1 95 ? 3.910 -14.245 -9.894 1.00 56.12 95 ASP A CA 1
ATOM 733 C C . ASP A 1 95 ? 5.182 -15.057 -10.195 1.00 56.12 95 ASP A C 1
ATOM 735 O O . ASP A 1 95 ? 5.114 -16.265 -10.402 1.00 56.12 95 ASP A O 1
ATOM 739 N N . ASP A 1 96 ? 6.356 -14.421 -10.114 1.00 64.50 96 ASP A N 1
ATOM 740 C CA . ASP A 1 96 ? 7.666 -15.072 -10.262 1.00 64.50 96 ASP A CA 1
ATOM 741 C C . ASP A 1 96 ? 8.007 -16.011 -9.074 1.00 64.50 96 ASP A C 1
ATOM 743 O O . ASP A 1 96 ? 9.042 -16.681 -9.061 1.00 64.50 96 ASP A O 1
ATOM 747 N N . TYR A 1 97 ? 7.147 -16.074 -8.050 1.00 68.88 97 TYR A N 1
ATOM 748 C CA . TYR A 1 97 ? 7.232 -17.027 -6.950 1.00 68.88 97 TYR A CA 1
ATOM 749 C C . TYR A 1 97 ? 6.164 -18.125 -7.070 1.00 68.88 97 TYR A C 1
ATOM 751 O O . TYR A 1 97 ? 4.993 -17.925 -6.762 1.00 68.88 97 TYR A O 1
ATOM 759 N N . GLU A 1 98 ? 6.576 -19.349 -7.403 1.00 67.81 98 GLU A N 1
ATOM 760 C CA . GLU A 1 98 ? 5.668 -20.499 -7.584 1.00 67.81 98 GLU A CA 1
ATOM 761 C C . GLU A 1 98 ? 5.272 -21.235 -6.285 1.00 67.81 98 GLU A C 1
ATOM 763 O O . GLU A 1 98 ? 4.580 -22.250 -6.327 1.00 67.81 98 GLU A O 1
ATOM 768 N N . GLY A 1 99 ? 5.725 -20.785 -5.110 1.00 70.06 99 GLY A N 1
ATOM 769 C CA . GLY A 1 99 ? 5.397 -21.462 -3.846 1.00 70.06 99 GLY A CA 1
ATOM 770 C C . GLY A 1 99 ? 4.069 -21.002 -3.223 1.00 70.06 99 GLY A C 1
ATOM 771 O O . GLY A 1 99 ? 3.379 -20.172 -3.807 1.00 70.06 99 GLY A O 1
ATOM 772 N N . PRO A 1 100 ? 3.672 -21.527 -2.047 1.00 71.81 100 PRO A N 1
ATOM 773 C CA . PRO A 1 100 ? 2.370 -21.236 -1.440 1.00 71.81 100 PRO A CA 1
ATOM 774 C C . PRO A 1 100 ? 2.164 -19.742 -1.157 1.00 71.81 100 PRO A C 1
ATOM 776 O O . PRO A 1 100 ? 3.015 -19.104 -0.542 1.00 71.81 100 PRO A O 1
ATOM 779 N N . PHE A 1 101 ? 1.012 -19.197 -1.557 1.00 75.81 101 PHE A N 1
ATOM 780 C CA . PHE A 1 101 ? 0.608 -17.825 -1.228 1.00 75.81 101 PHE A CA 1
ATOM 781 C C . PHE A 1 101 ? -0.575 -17.857 -0.255 1.00 75.81 101 PHE A C 1
ATOM 783 O O . PHE A 1 101 ? -1.566 -18.525 -0.561 1.00 75.81 101 PHE A O 1
ATOM 790 N N . PRO A 1 102 ? -0.495 -17.163 0.894 1.00 77.31 102 PRO A N 1
ATOM 791 C CA . PRO A 1 102 ? -1.584 -17.084 1.866 1.00 77.31 102 PRO A CA 1
ATOM 792 C C . PRO A 1 102 ? -2.701 -16.150 1.364 1.00 77.31 102 PRO A C 1
ATOM 794 O O . PRO A 1 102 ? -2.855 -15.019 1.829 1.00 77.31 102 PRO A O 1
ATOM 797 N N . ALA A 1 103 ? -3.459 -16.622 0.370 1.00 79.19 103 ALA A N 1
ATOM 798 C CA . ALA A 1 103 ? -4.518 -15.876 -0.311 1.00 79.19 103 ALA A CA 1
ATOM 799 C C . ALA A 1 103 ? -5.643 -15.430 0.630 1.00 79.19 103 ALA A C 1
ATOM 801 O O . ALA A 1 103 ? -6.279 -14.408 0.391 1.00 79.19 103 ALA A O 1
ATOM 802 N N . GLU A 1 104 ? -5.853 -16.150 1.731 1.00 82.00 104 GLU A N 1
ATOM 803 C CA . GLU A 1 104 ? -6.844 -15.804 2.745 1.00 82.00 104 GLU A CA 1
ATOM 804 C C . GLU A 1 104 ? -6.565 -14.454 3.427 1.00 82.00 104 GLU A C 1
ATOM 806 O O . GLU A 1 104 ? -7.479 -13.827 3.952 1.00 82.00 104 GLU A O 1
ATOM 811 N N . LEU A 1 105 ? -5.318 -13.968 3.404 1.00 83.62 105 LEU A N 1
ATOM 812 C CA . LEU A 1 105 ? -4.976 -12.646 3.937 1.00 83.62 105 LEU A CA 1
ATOM 813 C C . LEU A 1 105 ? -5.368 -11.505 2.992 1.00 83.62 105 LEU A C 1
ATOM 815 O O . LEU A 1 105 ? -5.447 -10.363 3.436 1.00 83.62 105 LEU A O 1
ATOM 819 N N . PHE A 1 106 ? -5.645 -11.809 1.722 1.00 87.50 106 PHE A N 1
ATOM 820 C CA . PHE A 1 106 ? -5.922 -10.829 0.673 1.00 87.50 106 PHE A CA 1
ATOM 821 C C . PHE A 1 106 ? -7.134 -11.256 -0.162 1.00 87.50 106 PHE A C 1
ATOM 823 O O . PHE A 1 106 ? -6.986 -11.643 -1.325 1.00 87.50 106 PHE A O 1
ATOM 830 N N . PRO A 1 107 ? -8.345 -11.210 0.421 1.00 88.69 107 PRO A N 1
ATOM 831 C CA . PRO A 1 107 ? -9.570 -11.561 -0.287 1.00 88.69 107 PRO A CA 1
ATOM 832 C C . PRO A 1 107 ? -9.750 -10.673 -1.521 1.00 88.69 107 PRO A C 1
ATOM 834 O O . PRO A 1 107 ? -9.953 -9.463 -1.414 1.00 88.69 107 PRO A O 1
ATOM 837 N N . ARG A 1 108 ? -9.681 -11.293 -2.704 1.00 90.69 108 ARG A N 1
ATOM 838 C CA . ARG A 1 108 ? -9.720 -10.608 -4.004 1.00 90.69 108 ARG A CA 1
ATOM 839 C C . ARG A 1 108 ? -10.908 -9.650 -4.115 1.00 90.69 108 ARG A C 1
ATOM 841 O O . ARG A 1 108 ? -10.720 -8.502 -4.506 1.00 90.69 108 ARG A O 1
ATOM 848 N N . ASP A 1 109 ? -12.101 -10.094 -3.739 1.00 92.44 109 ASP A N 1
ATOM 849 C CA . ASP A 1 109 ? -13.320 -9.297 -3.896 1.00 92.44 109 ASP A CA 1
ATOM 850 C C . ASP A 1 109 ? -13.314 -8.034 -3.027 1.00 92.44 109 ASP A C 1
ATOM 852 O O . ASP A 1 109 ? -13.698 -6.966 -3.504 1.00 92.44 109 ASP A O 1
ATOM 856 N N . GLU A 1 110 ? -12.791 -8.118 -1.801 1.00 94.38 110 GLU A N 1
ATOM 857 C CA . GLU A 1 110 ? -12.636 -6.967 -0.902 1.00 94.38 110 GLU A CA 1
ATOM 858 C C . GLU A 1 110 ? -11.571 -5.992 -1.407 1.00 94.38 110 GLU A C 1
ATOM 860 O O . GLU A 1 110 ? -11.766 -4.778 -1.360 1.00 94.38 110 GLU A O 1
ATOM 865 N N . VAL A 1 111 ? -10.458 -6.509 -1.942 1.00 94.50 111 VAL A N 1
ATOM 866 C CA . VAL A 1 111 ? -9.409 -5.681 -2.556 1.00 94.50 111 VAL A CA 1
ATOM 867 C C . VAL A 1 111 ? -9.983 -4.903 -3.741 1.00 94.50 111 VAL A C 1
ATOM 869 O O . VAL A 1 111 ? -9.812 -3.688 -3.828 1.00 94.50 111 VAL A O 1
ATOM 872 N N . HIS A 1 112 ? -10.725 -5.569 -4.630 1.00 94.75 112 HIS A N 1
ATOM 873 C CA . HIS A 1 112 ? -11.369 -4.912 -5.770 1.00 94.75 112 HIS A CA 1
ATOM 874 C C . HIS A 1 112 ? -12.498 -3.963 -5.349 1.00 94.75 112 HIS A C 1
ATOM 876 O O . HIS A 1 112 ? -12.698 -2.933 -5.993 1.00 94.75 112 HIS A O 1
ATOM 882 N N . ALA A 1 113 ? -13.231 -4.267 -4.277 1.00 96.50 113 ALA A N 1
ATOM 883 C CA . ALA A 1 113 ? -14.249 -3.373 -3.735 1.00 96.50 113 ALA A CA 1
ATOM 884 C C . ALA A 1 113 ? -13.635 -2.085 -3.169 1.00 96.50 113 ALA A C 1
ATOM 886 O O . ALA A 1 113 ? -14.056 -0.996 -3.566 1.00 96.50 113 ALA A O 1
ATOM 887 N N . LEU A 1 114 ? -12.589 -2.198 -2.343 1.00 97.38 114 LEU A N 1
ATOM 888 C CA . LEU A 1 114 ? -11.869 -1.038 -1.818 1.00 97.38 114 LEU A CA 1
ATOM 889 C C . LEU A 1 114 ? -11.232 -0.222 -2.949 1.00 97.38 114 LEU A C 1
ATOM 891 O O . LEU A 1 114 ? -11.349 1.001 -2.969 1.00 97.38 114 LEU A O 1
ATOM 895 N N . ARG A 1 115 ? -10.615 -0.886 -3.933 1.00 96.56 115 ARG A N 1
ATOM 896 C CA . ARG A 1 115 ? -10.075 -0.238 -5.136 1.00 96.56 115 ARG A CA 1
ATOM 897 C C . ARG A 1 115 ? -11.128 0.630 -5.826 1.00 96.56 115 ARG A C 1
ATOM 899 O O . ARG A 1 115 ? -10.861 1.796 -6.106 1.00 96.56 115 ARG A O 1
ATOM 906 N N . ARG A 1 116 ? -12.329 0.094 -6.080 1.00 96.31 116 ARG A N 1
ATOM 907 C CA . ARG A 1 116 ? -13.425 0.861 -6.700 1.00 96.31 116 ARG A CA 1
ATOM 908 C C . ARG A 1 116 ? -13.829 2.066 -5.848 1.00 96.31 116 ARG A C 1
ATOM 910 O O . ARG A 1 116 ? -14.041 3.136 -6.408 1.00 96.31 116 ARG A O 1
ATOM 917 N N . ALA A 1 117 ? -13.893 1.916 -4.524 1.00 97.06 117 ALA A N 1
ATOM 918 C CA . ALA A 1 117 ? -14.219 3.012 -3.609 1.00 97.06 117 ALA A CA 1
ATOM 919 C C . ALA A 1 117 ? -13.160 4.133 -3.614 1.00 97.06 117 ALA A C 1
ATOM 921 O O . ALA A 1 117 ? -13.512 5.315 -3.588 1.00 97.06 117 ALA A O 1
ATOM 922 N N . LEU A 1 118 ? -11.875 3.771 -3.705 1.00 96.75 118 LEU A N 1
ATOM 923 C CA . LEU A 1 118 ? -10.761 4.716 -3.843 1.00 96.75 118 LEU A CA 1
ATOM 924 C C . LEU A 1 118 ? -10.806 5.434 -5.202 1.00 96.75 118 LEU A C 1
ATOM 926 O O . LEU A 1 118 ? -10.737 6.659 -5.255 1.00 96.75 118 LEU A O 1
ATOM 930 N N . CYS A 1 119 ? -11.019 4.698 -6.296 1.00 94.38 119 CYS A N 1
ATOM 931 C CA . CYS A 1 119 ? -11.128 5.276 -7.641 1.00 94.38 119 CYS A CA 1
ATOM 932 C C . CYS A 1 119 ? -12.319 6.238 -7.777 1.00 94.38 119 CYS A C 1
ATOM 934 O O . CYS A 1 119 ? -12.222 7.257 -8.460 1.00 94.38 119 CYS A O 1
ATOM 936 N N . ALA A 1 120 ? -13.443 5.930 -7.122 1.00 94.81 120 ALA A N 1
ATOM 937 C CA . ALA A 1 120 ? -14.670 6.722 -7.192 1.00 94.81 120 ALA A CA 1
ATOM 938 C C . ALA A 1 120 ? -14.515 8.152 -6.647 1.00 94.81 120 ALA A C 1
ATOM 940 O O . ALA A 1 120 ? -15.344 9.007 -6.949 1.00 94.81 120 ALA A O 1
ATOM 941 N N . GLN A 1 121 ? -13.448 8.438 -5.891 1.00 94.69 121 GLN A N 1
ATOM 942 C CA . GLN A 1 121 ? -13.166 9.788 -5.403 1.00 94.69 121 GLN A CA 1
ATOM 943 C C . GLN A 1 121 ? -12.824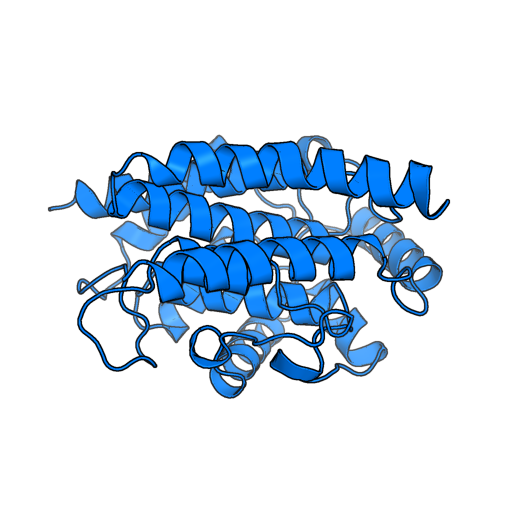 10.769 -6.533 1.00 94.69 121 GLN A C 1
ATOM 945 O O . GLN A 1 121 ? -12.943 11.978 -6.344 1.00 94.69 121 GLN A O 1
ATOM 950 N N . GLY A 1 122 ? -12.386 10.271 -7.697 1.00 91.12 122 GLY A N 1
ATOM 951 C CA . GLY A 1 122 ? -12.129 11.092 -8.884 1.00 91.12 122 GLY A CA 1
ATOM 952 C C . GLY A 1 122 ? -10.979 12.095 -8.736 1.00 91.12 122 GLY A C 1
ATOM 953 O O . GLY A 1 122 ? -10.872 13.022 -9.534 1.00 91.12 122 GLY A O 1
ATOM 954 N N . ARG A 1 123 ? -10.129 11.936 -7.715 1.00 92.75 123 ARG A N 1
ATOM 955 C CA . ARG A 1 123 ? -8.999 12.823 -7.411 1.00 92.75 123 ARG A CA 1
ATOM 956 C C . ARG A 1 123 ? -7.865 12.061 -6.738 1.00 92.75 123 ARG A C 1
ATOM 958 O O . ARG A 1 123 ? -8.086 10.983 -6.194 1.00 92.75 123 ARG A O 1
ATOM 965 N N . ALA A 1 124 ? -6.685 12.676 -6.698 1.00 93.75 124 ALA A N 1
ATOM 966 C CA . ALA A 1 124 ? -5.574 12.178 -5.898 1.00 93.75 124 ALA A CA 1
ATOM 967 C C . ALA A 1 124 ? -5.936 12.124 -4.399 1.00 93.75 124 ALA A C 1
ATOM 969 O O . ALA A 1 124 ? -6.533 13.065 -3.855 1.00 93.75 124 ALA A O 1
ATOM 970 N N . LEU A 1 125 ? -5.563 11.020 -3.752 1.00 96.56 125 LEU A N 1
ATOM 971 C CA . LEU A 1 125 ? -5.816 10.689 -2.355 1.00 96.56 125 LEU A CA 1
ATOM 972 C C . LEU A 1 125 ? -4.503 10.557 -1.593 1.00 96.56 125 LEU A C 1
ATOM 974 O O . LEU A 1 125 ? -3.625 9.779 -1.983 1.00 96.56 125 LEU A O 1
ATOM 978 N N . THR A 1 126 ? -4.395 11.277 -0.481 1.00 96.38 126 THR A N 1
ATOM 979 C CA . THR A 1 126 ? -3.280 11.141 0.464 1.00 96.38 126 THR A CA 1
ATOM 980 C C . THR A 1 126 ? -3.448 9.905 1.350 1.00 96.38 126 THR A C 1
ATOM 982 O O . THR A 1 126 ? -4.536 9.345 1.463 1.00 96.38 126 THR A O 1
ATOM 985 N N . ILE A 1 127 ? -2.370 9.455 1.994 1.00 97.31 127 ILE A N 1
ATOM 986 C CA . ILE A 1 127 ? -2.341 8.265 2.862 1.00 97.31 127 ILE A CA 1
ATOM 987 C C . ILE A 1 127 ? -3.445 8.276 3.934 1.00 97.31 127 ILE A C 1
ATOM 989 O O . ILE A 1 127 ? -4.050 7.242 4.214 1.00 97.31 127 ILE A O 1
ATOM 993 N N . ASP A 1 128 ? -3.719 9.424 4.547 1.00 97.06 128 ASP A N 1
ATOM 994 C CA . ASP A 1 128 ? -4.770 9.583 5.553 1.00 97.06 128 ASP A CA 1
ATOM 995 C C . ASP A 1 128 ? -6.180 9.485 4.954 1.00 97.06 128 ASP A C 1
ATOM 997 O O . ASP A 1 128 ? -7.048 8.843 5.543 1.00 97.06 128 ASP A O 1
ATOM 1001 N N . GLU A 1 129 ? -6.400 10.019 3.753 1.00 97.62 129 GLU A N 1
ATOM 1002 C CA . GLU A 1 129 ? -7.671 9.872 3.032 1.00 97.62 129 GLU A CA 1
ATOM 1003 C C . GLU A 1 129 ? -7.905 8.428 2.581 1.00 97.62 129 GLU A C 1
ATOM 1005 O O . GLU A 1 129 ? -9.002 7.895 2.744 1.00 97.62 129 GLU A O 1
ATOM 1010 N N . GLN A 1 130 ? -6.858 7.771 2.072 1.00 97.81 130 GLN A N 1
ATOM 1011 C CA . GLN A 1 130 ? -6.883 6.347 1.740 1.00 97.81 130 GLN A CA 1
ATOM 1012 C C . GLN A 1 130 ? -7.262 5.511 2.970 1.00 97.81 130 GLN A C 1
ATOM 1014 O O . GLN A 1 130 ? -8.111 4.623 2.878 1.00 97.81 130 GLN A O 1
ATOM 1019 N N . LEU A 1 131 ? -6.673 5.815 4.135 1.00 96.94 131 LEU A N 1
ATOM 1020 C CA . LEU A 1 131 ? -7.004 5.133 5.384 1.00 96.94 131 LEU A CA 1
ATOM 1021 C C . LEU A 1 131 ? -8.440 5.397 5.825 1.00 96.94 131 LEU A C 1
ATOM 1023 O O . LEU A 1 131 ? -9.099 4.461 6.261 1.00 96.94 131 LEU A O 1
ATOM 1027 N N . ALA A 1 132 ? -8.931 6.633 5.725 1.00 96.12 132 ALA A N 1
ATOM 1028 C CA . ALA A 1 132 ? -10.302 6.967 6.103 1.00 96.12 132 ALA A CA 1
ATOM 1029 C C . ALA A 1 132 ? -11.319 6.124 5.313 1.00 96.12 132 ALA A C 1
ATOM 1031 O O . ALA A 1 132 ? -12.160 5.459 5.916 1.00 96.12 132 ALA A O 1
ATOM 1032 N N . ILE A 1 133 ? -11.161 6.051 3.987 1.00 97.12 133 ILE A N 1
ATOM 1033 C CA . ILE A 1 133 ? -12.013 5.234 3.107 1.00 97.12 133 ILE A CA 1
ATOM 1034 C C . ILE A 1 133 ? -11.893 3.746 3.459 1.00 97.12 133 ILE A C 1
ATOM 1036 O O . ILE A 1 133 ? -12.893 3.038 3.570 1.00 97.12 133 ILE A O 1
ATOM 1040 N N . ALA A 1 134 ? -10.672 3.256 3.678 1.00 95.56 134 ALA A N 1
ATOM 1041 C CA . ALA A 1 134 ? -10.461 1.857 4.031 1.00 95.56 134 ALA A CA 1
ATOM 1042 C C . ALA A 1 134 ? -11.035 1.500 5.412 1.00 95.56 134 ALA A C 1
ATOM 1044 O O . ALA A 1 134 ? -11.510 0.384 5.601 1.00 95.56 134 ALA A O 1
ATOM 1045 N N . LEU A 1 135 ? -11.026 2.428 6.373 1.00 93.12 135 LEU A N 1
ATOM 1046 C CA . LEU A 1 135 ? -11.654 2.236 7.680 1.00 93.12 135 LEU A CA 1
ATOM 1047 C C . LEU A 1 135 ? -13.176 2.162 7.565 1.00 93.12 135 LEU A C 1
ATOM 1049 O O . LEU A 1 135 ? -13.779 1.345 8.255 1.00 93.12 135 LEU A O 1
ATOM 1053 N N . GLU A 1 136 ? -13.806 2.959 6.702 1.00 92.75 136 GLU A N 1
ATOM 1054 C CA . GLU A 1 136 ? -15.239 2.815 6.414 1.00 92.75 136 GLU A CA 1
ATOM 1055 C C . GLU A 1 136 ? -15.533 1.433 5.817 1.00 92.75 136 GLU A C 1
ATOM 1057 O O . GLU A 1 136 ? -16.408 0.720 6.312 1.00 92.75 136 GLU A O 1
ATOM 1062 N N . HIS A 1 137 ? -14.725 1.011 4.838 1.00 92.69 137 HIS A N 1
ATOM 1063 C CA . HIS A 1 137 ? -14.843 -0.293 4.176 1.00 92.69 137 HIS A CA 1
ATOM 1064 C C . HIS A 1 137 ? -14.710 -1.472 5.150 1.00 92.69 137 HIS A C 1
ATOM 1066 O O . HIS A 1 137 ? -15.413 -2.471 5.028 1.00 92.69 137 HIS A O 1
ATOM 1072 N N . THR A 1 138 ? -13.837 -1.369 6.154 1.00 90.81 138 THR A N 1
ATOM 1073 C CA . THR A 1 138 ? -13.581 -2.458 7.113 1.00 90.81 138 THR A CA 1
ATOM 1074 C C . THR A 1 138 ? -14.321 -2.314 8.443 1.00 90.81 138 THR A C 1
ATOM 1076 O O . THR A 1 138 ? -14.031 -3.059 9.390 1.00 90.81 138 THR A O 1
ATOM 1079 N N . ALA A 1 139 ? -15.282 -1.389 8.535 1.00 89.25 139 ALA A N 1
ATOM 1080 C CA . ALA A 1 139 ? -16.016 -1.052 9.757 1.00 89.25 139 ALA A CA 1
ATOM 1081 C C . ALA A 1 139 ? -15.091 -0.716 10.949 1.00 89.25 139 ALA A C 1
ATOM 1083 O O . ALA A 1 139 ? -15.259 -1.210 12.065 1.00 89.25 139 ALA A O 1
ATOM 1084 N N . GLY A 1 140 ? -14.072 0.107 10.696 1.00 88.25 140 GLY A N 1
ATOM 1085 C CA . GLY A 1 140 ? -13.121 0.623 11.682 1.00 88.25 140 GLY A CA 1
ATOM 1086 C C . GLY A 1 140 ? -11.935 -0.296 11.988 1.00 88.25 140 GLY A C 1
ATOM 1087 O O . GLY A 1 140 ? -11.114 0.033 12.844 1.00 88.25 140 GLY A O 1
ATOM 1088 N N . ARG A 1 141 ? -11.792 -1.439 11.304 1.00 88.12 141 ARG A N 1
ATOM 1089 C CA . ARG A 1 141 ? -10.701 -2.394 11.563 1.00 88.12 141 ARG A CA 1
ATOM 1090 C C . ARG A 1 141 ? -9.406 -1.940 10.890 1.00 88.12 141 ARG A C 1
ATOM 1092 O O . ARG A 1 141 ? -9.173 -2.214 9.713 1.00 88.12 141 ARG A O 1
ATOM 1099 N N . THR A 1 142 ? -8.544 -1.266 11.652 1.00 90.00 142 THR A N 1
ATOM 1100 C CA . THR A 1 142 ? -7.300 -0.654 11.154 1.00 90.00 142 THR A CA 1
ATOM 1101 C C . THR A 1 142 ? -6.350 -1.634 10.466 1.00 90.00 142 THR A C 1
ATOM 1103 O O . THR A 1 142 ? -5.831 -1.318 9.398 1.00 90.00 142 THR A O 1
ATOM 1106 N N . PHE A 1 143 ? -6.103 -2.814 11.041 1.00 89.19 143 PHE A N 1
ATOM 1107 C CA . PHE A 1 143 ? -5.173 -3.774 10.440 1.00 89.19 143 PHE A CA 1
ATOM 1108 C C . PHE A 1 143 ? -5.702 -4.336 9.119 1.00 89.19 143 PHE A C 1
ATOM 1110 O O . PHE A 1 143 ? -4.971 -4.372 8.131 1.00 89.19 143 PHE A O 1
ATOM 1117 N N . ALA A 1 144 ? -6.994 -4.675 9.075 1.00 90.31 144 ALA A N 1
ATOM 1118 C CA . ALA A 1 144 ? -7.680 -5.078 7.852 1.00 90.31 144 ALA A CA 1
ATOM 1119 C C . ALA A 1 144 ? -7.620 -3.976 6.779 1.00 90.31 144 ALA A C 1
ATOM 1121 O O . ALA A 1 144 ? -7.277 -4.257 5.634 1.00 90.31 144 ALA A O 1
ATOM 1122 N N . ALA A 1 145 ? -7.874 -2.719 7.160 1.00 93.56 145 ALA A N 1
ATOM 1123 C CA . ALA A 1 145 ? -7.788 -1.574 6.255 1.00 93.56 145 ALA A CA 1
ATOM 1124 C C . ALA A 1 145 ? -6.383 -1.445 5.645 1.00 93.56 145 ALA A C 1
ATOM 1126 O O . ALA A 1 145 ? -6.244 -1.341 4.429 1.00 93.56 145 ALA A O 1
ATOM 1127 N N . ALA A 1 146 ? -5.334 -1.528 6.469 1.00 94.06 146 ALA A N 1
ATOM 1128 C CA . ALA A 1 146 ? -3.950 -1.435 6.007 1.00 94.06 146 ALA A CA 1
ATOM 1129 C C . ALA A 1 146 ? -3.535 -2.607 5.096 1.00 94.06 146 ALA A C 1
ATOM 1131 O O . ALA A 1 146 ? -2.806 -2.404 4.126 1.00 94.06 146 ALA A O 1
ATOM 1132 N N . ILE A 1 147 ? -4.015 -3.823 5.378 1.00 92.31 147 ILE A N 1
ATOM 1133 C CA . ILE A 1 147 ? -3.784 -5.008 4.540 1.00 92.31 147 ILE A CA 1
ATOM 1134 C C . ILE A 1 147 ? -4.433 -4.850 3.162 1.00 92.31 147 ILE A C 1
ATOM 1136 O O . ILE A 1 147 ? -3.773 -5.093 2.149 1.00 92.31 147 ILE A O 1
ATOM 1140 N N . LEU A 1 148 ? -5.695 -4.409 3.108 1.00 94.38 148 LEU A N 1
ATOM 1141 C CA . LEU A 1 148 ? -6.377 -4.177 1.834 1.00 94.38 148 LEU A CA 1
ATOM 1142 C C . LEU A 1 148 ? -5.718 -3.039 1.055 1.00 94.38 148 LEU A C 1
ATOM 1144 O O . LEU A 1 148 ? -5.496 -3.184 -0.142 1.00 94.38 148 LEU A O 1
ATOM 1148 N N . LEU A 1 149 ? -5.336 -1.947 1.724 1.00 96.69 149 LEU A N 1
ATOM 1149 C CA . LEU A 1 149 ? -4.608 -0.847 1.091 1.00 96.69 149 LEU A CA 1
ATOM 1150 C C . LEU A 1 149 ? -3.292 -1.324 0.480 1.00 96.69 149 LEU A C 1
ATOM 1152 O O . LEU A 1 149 ? -3.042 -1.051 -0.689 1.00 96.69 149 LEU A O 1
ATOM 1156 N N . HIS A 1 150 ? -2.490 -2.103 1.210 1.00 94.25 150 HIS A N 1
ATOM 1157 C CA . HIS A 1 150 ? -1.278 -2.708 0.655 1.00 94.25 150 HIS A CA 1
ATOM 1158 C C . HIS A 1 150 ? -1.566 -3.510 -0.625 1.00 94.25 150 HIS A C 1
ATOM 1160 O O . HIS A 1 150 ? -0.881 -3.317 -1.632 1.00 94.25 150 HIS A O 1
ATOM 1166 N N . ALA A 1 151 ? -2.588 -4.370 -0.603 1.00 92.50 151 ALA A N 1
ATOM 1167 C CA . ALA A 1 151 ? -2.963 -5.196 -1.747 1.00 92.50 151 ALA A CA 1
ATOM 1168 C C . ALA A 1 151 ? -3.445 -4.365 -2.950 1.00 92.50 151 ALA A C 1
ATOM 1170 O O . ALA A 1 151 ? -3.023 -4.625 -4.076 1.00 92.50 151 ALA A O 1
ATOM 1171 N N . VAL A 1 152 ? -4.268 -3.333 -2.720 1.00 94.50 152 VAL A N 1
ATOM 1172 C CA . VAL A 1 152 ? -4.719 -2.410 -3.775 1.00 94.50 152 VAL A CA 1
ATOM 1173 C C . VAL A 1 152 ? -3.525 -1.706 -4.416 1.00 94.50 152 VAL A C 1
ATOM 1175 O O . VAL A 1 152 ? -3.399 -1.714 -5.638 1.00 94.50 152 VAL A O 1
ATOM 1178 N N . MET A 1 153 ? -2.618 -1.136 -3.617 1.00 93.69 153 MET A N 1
ATOM 1179 C CA . MET A 1 153 ? -1.465 -0.422 -4.173 1.00 93.69 153 MET A CA 1
ATOM 1180 C C . MET A 1 153 ? -0.533 -1.359 -4.938 1.00 93.69 153 MET A C 1
ATOM 1182 O O . MET A 1 153 ? -0.018 -0.982 -5.985 1.00 93.69 153 MET A O 1
ATOM 1186 N N . ARG A 1 154 ? -0.340 -2.595 -4.459 1.00 88.94 154 ARG A N 1
ATOM 1187 C CA . ARG A 1 154 ? 0.444 -3.609 -5.177 1.00 88.94 154 ARG A CA 1
ATOM 1188 C C . ARG A 1 154 ? -0.145 -3.947 -6.545 1.00 88.94 154 ARG A C 1
ATOM 1190 O O . ARG A 1 154 ? 0.600 -3.943 -7.526 1.00 88.94 154 ARG A O 1
ATOM 1197 N N . LEU A 1 155 ? -1.463 -4.160 -6.613 1.00 89.38 155 LEU A N 1
ATOM 1198 C CA . LEU A 1 155 ? -2.183 -4.409 -7.864 1.00 89.38 155 LEU A CA 1
ATOM 1199 C C . LEU A 1 155 ? -1.943 -3.281 -8.882 1.00 89.38 155 LEU A C 1
ATOM 1201 O O . LEU A 1 155 ? -1.680 -3.550 -10.051 1.00 89.38 155 LEU A O 1
ATOM 1205 N N . VAL A 1 156 ? -1.955 -2.026 -8.425 1.00 90.19 156 VAL A N 1
ATOM 1206 C CA . VAL A 1 156 ? -1.691 -0.852 -9.274 1.00 90.19 156 VAL A CA 1
ATOM 1207 C C . VAL A 1 156 ? -0.200 -0.701 -9.616 1.00 90.19 156 VAL A C 1
ATOM 1209 O O . VAL A 1 156 ? 0.135 -0.259 -10.713 1.00 90.19 156 VAL A O 1
ATOM 1212 N N . ALA A 1 157 ? 0.721 -1.074 -8.727 1.00 86.56 157 ALA A N 1
ATOM 1213 C CA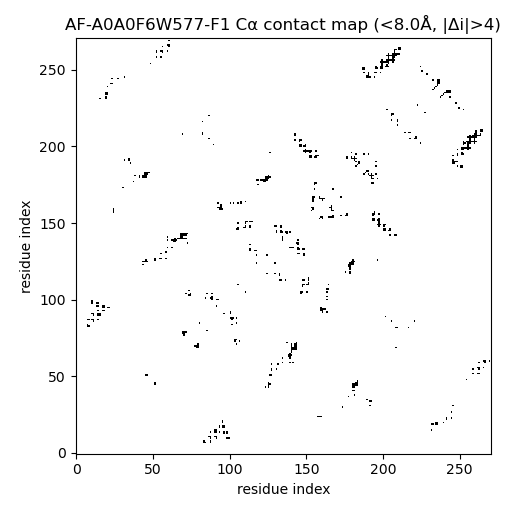 . ALA A 1 157 ? 2.149 -0.784 -8.879 1.00 86.56 157 ALA A CA 1
ATOM 1214 C C . ALA A 1 157 ? 2.956 -1.839 -9.653 1.00 86.56 157 ALA A C 1
ATOM 1216 O O . ALA A 1 157 ? 3.953 -1.482 -10.280 1.00 86.56 157 ALA A O 1
ATOM 1217 N N . ARG A 1 158 ? 2.593 -3.132 -9.617 1.00 76.69 158 ARG A N 1
ATOM 1218 C CA . ARG A 1 158 ? 3.490 -4.190 -10.136 1.00 76.69 158 ARG A CA 1
ATOM 1219 C C . ARG A 1 158 ? 3.002 -4.984 -11.336 1.00 76.69 158 ARG A C 1
ATOM 1221 O O . ARG A 1 158 ? 3.875 -5.521 -12.013 1.00 76.69 158 ARG A O 1
ATOM 1228 N N . ASP A 1 159 ? 1.696 -5.048 -11.610 1.00 75.00 159 ASP A N 1
ATOM 1229 C CA . ASP A 1 159 ? 1.114 -5.838 -12.720 1.00 75.00 159 ASP A CA 1
ATOM 1230 C C . ASP A 1 159 ? 1.717 -7.257 -12.847 1.00 75.00 159 ASP A C 1
ATOM 1232 O O . ASP A 1 159 ? 2.016 -7.759 -13.926 1.00 75.00 159 ASP A O 1
ATOM 1236 N N . ARG A 1 160 ? 2.019 -7.863 -11.692 1.00 72.56 160 ARG A N 1
ATOM 1237 C CA . ARG A 1 160 ? 2.735 -9.144 -11.549 1.00 72.56 160 ARG A CA 1
ATOM 1238 C C . ARG A 1 160 ? 2.262 -9.930 -10.332 1.00 72.56 160 ARG A C 1
ATOM 1240 O O . ARG A 1 160 ? 3.034 -10.673 -9.731 1.00 72.56 160 ARG A O 1
ATOM 1247 N N . ASP A 1 161 ? 1.008 -9.707 -9.961 1.00 78.44 161 ASP A N 1
ATOM 1248 C CA . ASP A 1 161 ? 0.356 -10.351 -8.826 1.00 78.44 161 ASP A CA 1
ATOM 1249 C C . ASP A 1 161 ? -0.943 -11.039 -9.298 1.00 78.44 161 ASP A C 1
ATOM 1251 O O . ASP A 1 161 ? -1.916 -11.166 -8.544 1.00 78.44 161 ASP A O 1
ATOM 1255 N N . ALA A 1 162 ? -0.986 -11.465 -10.570 1.00 79.31 162 ALA A N 1
ATOM 1256 C CA . ALA A 1 162 ? -2.178 -11.990 -11.229 1.00 79.31 162 ALA A CA 1
ATOM 1257 C C . ALA A 1 162 ? -2.712 -13.244 -10.535 1.00 79.31 162 ALA A C 1
ATOM 1259 O O . ALA A 1 162 ? -3.931 -13.444 -10.436 1.00 79.31 162 ALA A O 1
ATOM 1260 N N . ARG A 1 163 ? -1.815 -14.054 -9.963 1.00 76.50 163 ARG A N 1
ATOM 1261 C CA . ARG A 1 163 ? -2.199 -15.228 -9.179 1.00 76.50 163 ARG A CA 1
ATOM 1262 C C . ARG A 1 163 ? -2.999 -14.858 -7.932 1.00 76.50 163 ARG A C 1
ATOM 1264 O O . ARG A 1 163 ? -3.929 -15.575 -7.569 1.00 76.50 163 ARG A O 1
ATOM 1271 N N . ALA A 1 164 ? -2.663 -13.745 -7.286 1.00 79.25 164 ALA A N 1
ATOM 1272 C CA . ALA A 1 164 ? -3.337 -13.279 -6.081 1.00 79.25 164 ALA A CA 1
ATOM 1273 C C . ALA A 1 164 ? -4.596 -12.471 -6.429 1.00 79.25 164 ALA A C 1
ATOM 1275 O O . ALA A 1 164 ? -5.715 -12.835 -6.060 1.00 79.25 164 ALA A O 1
ATOM 1276 N N . LEU A 1 165 ? -4.440 -11.407 -7.213 1.00 84.38 165 LEU A N 1
ATOM 1277 C CA . LEU A 1 165 ? -5.446 -10.351 -7.351 1.00 84.38 165 LEU A CA 1
ATOM 1278 C C . LEU A 1 165 ? -6.029 -10.229 -8.767 1.00 84.38 165 LEU A C 1
ATOM 1280 O O . LEU A 1 165 ? -7.037 -9.546 -8.943 1.00 84.38 165 LEU A O 1
ATOM 1284 N N . GLY A 1 166 ? -5.461 -10.935 -9.746 1.00 85.25 166 GLY A N 1
ATOM 1285 C CA . GLY A 1 166 ? -5.715 -10.703 -11.170 1.00 85.25 166 GLY A CA 1
ATOM 1286 C C . GLY A 1 166 ? -4.812 -9.603 -11.740 1.00 85.25 166 GLY A C 1
ATOM 1287 O O . GLY A 1 166 ? -3.994 -9.031 -11.021 1.00 85.25 166 GLY A O 1
ATOM 1288 N N . SER A 1 167 ? -4.934 -9.346 -13.038 1.00 86.12 167 SER A N 1
ATOM 1289 C CA . SER A 1 167 ? -4.219 -8.279 -13.747 1.00 86.12 167 SER A CA 1
ATOM 1290 C C . SER A 1 167 ? -5.154 -7.109 -14.044 1.00 86.12 167 SER A C 1
ATOM 1292 O O . SER A 1 167 ? -6.373 -7.285 -14.113 1.00 86.12 167 SER A O 1
ATOM 1294 N N . LEU A 1 168 ? -4.578 -5.921 -14.220 1.00 88.75 168 LEU A N 1
ATOM 1295 C CA . LEU A 1 168 ? -5.292 -4.754 -14.733 1.00 88.75 168 LEU A CA 1
ATOM 1296 C C . LEU A 1 168 ? -4.865 -4.512 -16.175 1.00 88.75 168 LEU A C 1
ATOM 1298 O O . LEU A 1 168 ? -3.694 -4.669 -16.515 1.00 88.75 168 LEU A O 1
ATOM 1302 N N . GLU A 1 169 ? -5.796 -4.058 -17.006 1.00 91.25 169 GLU A N 1
ATOM 1303 C CA . GLU A 1 169 ? -5.424 -3.546 -18.321 1.00 91.25 169 GLU A CA 1
ATOM 1304 C C . GLU A 1 169 ? -4.574 -2.278 -18.174 1.00 91.25 169 GLU A C 1
ATOM 1306 O O . GLU A 1 169 ? -4.729 -1.509 -17.221 1.00 91.25 169 GLU A O 1
ATOM 1311 N N . TRP A 1 170 ? -3.685 -2.022 -19.134 1.00 89.31 170 TRP A N 1
ATOM 1312 C CA . TRP A 1 170 ? -2.724 -0.917 -19.046 1.00 89.31 170 TRP A CA 1
ATOM 1313 C C . TRP A 1 170 ? -3.380 0.448 -18.785 1.00 89.31 170 TRP A C 1
ATOM 1315 O O . TRP A 1 170 ? -2.972 1.173 -17.878 1.00 89.31 170 TRP A O 1
ATOM 1325 N N . ASP A 1 171 ? -4.428 0.789 -19.535 1.00 91.62 171 ASP A N 1
ATOM 1326 C CA . ASP A 1 171 ? -5.114 2.079 -19.390 1.00 91.62 171 ASP A CA 1
ATOM 1327 C C . ASP A 1 171 ? -5.870 2.185 -18.062 1.00 91.62 171 ASP A C 1
ATOM 1329 O O . ASP A 1 171 ? -5.919 3.250 -17.442 1.00 91.62 171 ASP A O 1
ATOM 1333 N N . GLU A 1 172 ? -6.436 1.068 -17.599 1.00 92.00 172 GLU A N 1
ATOM 1334 C CA . GLU A 1 172 ? -7.069 0.984 -16.287 1.00 92.00 172 GLU A CA 1
ATOM 1335 C C . GLU A 1 172 ? -6.043 1.234 -15.188 1.00 92.00 172 GLU A C 1
ATOM 1337 O O . GLU A 1 172 ? -6.276 2.039 -14.291 1.00 92.00 172 GLU A O 1
ATOM 1342 N N . ARG A 1 173 ? -4.877 0.614 -15.306 1.00 90.69 173 ARG A N 1
ATOM 1343 C CA . ARG A 1 173 ? -3.785 0.761 -14.362 1.00 90.69 173 ARG A CA 1
ATOM 1344 C C . ARG A 1 173 ? -3.242 2.187 -14.298 1.00 90.69 173 ARG A C 1
ATOM 1346 O O . ARG A 1 173 ? -3.016 2.691 -13.202 1.00 90.69 173 ARG A O 1
ATOM 1353 N N . LEU A 1 174 ? -3.047 2.850 -15.439 1.00 91.44 174 LEU A N 1
ATOM 1354 C CA . LEU A 1 174 ? -2.621 4.252 -15.464 1.00 91.44 174 LEU A CA 1
ATOM 1355 C C . LEU A 1 174 ? -3.685 5.163 -14.841 1.00 91.44 174 LEU A C 1
ATOM 1357 O O . LEU A 1 174 ? -3.377 6.021 -14.017 1.00 91.44 174 LEU A O 1
ATOM 1361 N N . ARG A 1 175 ? -4.962 4.962 -15.176 1.00 91.75 175 ARG A N 1
ATOM 1362 C CA . ARG A 1 175 ? -6.056 5.703 -14.537 1.00 91.75 175 ARG A CA 1
ATOM 1363 C C . ARG A 1 175 ? -6.043 5.508 -13.020 1.00 91.75 175 ARG A C 1
ATOM 1365 O O . ARG A 1 175 ? -6.175 6.484 -12.286 1.00 91.75 175 ARG A O 1
ATOM 1372 N N . ASP A 1 176 ? -5.817 4.292 -12.554 1.00 92.69 176 ASP A N 1
ATOM 1373 C CA . ASP A 1 176 ? -5.738 3.985 -11.133 1.00 92.69 176 ASP A CA 1
ATOM 1374 C C . ASP A 1 176 ? -4.499 4.575 -10.449 1.00 92.69 176 ASP A C 1
ATOM 1376 O O . ASP A 1 176 ? -4.576 5.133 -9.361 1.00 92.69 176 ASP A O 1
ATOM 1380 N N . ALA A 1 177 ? -3.342 4.553 -11.101 1.00 91.69 177 ALA A N 1
ATOM 1381 C CA . ALA A 1 177 ? -2.151 5.196 -10.561 1.00 91.69 177 ALA A CA 1
ATOM 1382 C C . ALA A 1 177 ? -2.369 6.704 -10.313 1.00 91.69 177 ALA A C 1
ATOM 1384 O O . ALA A 1 177 ? -1.744 7.282 -9.427 1.00 91.69 177 ALA A O 1
ATOM 1385 N N . SER A 1 178 ? -3.292 7.342 -11.047 1.00 90.56 178 SER A N 1
ATOM 1386 C CA . SER A 1 178 ? -3.534 8.786 -10.961 1.00 90.56 178 SER A CA 1
ATOM 1387 C C . SER A 1 178 ? -4.296 9.244 -9.716 1.00 90.56 178 SER A C 1
ATOM 1389 O O . SER A 1 178 ? -4.221 10.423 -9.370 1.00 90.56 178 SER A O 1
ATOM 1391 N N . TRP A 1 179 ? -5.005 8.348 -9.020 1.00 92.12 179 TRP A N 1
ATOM 1392 C CA . TRP A 1 179 ? -5.668 8.704 -7.762 1.00 92.12 179 TRP A CA 1
ATOM 1393 C C . TRP A 1 179 ? -4.734 8.583 -6.552 1.00 92.12 179 TRP A C 1
ATOM 1395 O O . TRP A 1 179 ? -5.132 8.926 -5.444 1.00 92.12 179 TRP A O 1
ATOM 1405 N N . ILE A 1 180 ? -3.484 8.150 -6.723 1.00 94.56 180 ILE A N 1
ATOM 1406 C CA . ILE A 1 180 ? -2.526 8.001 -5.623 1.00 94.56 180 ILE A CA 1
ATOM 1407 C C . ILE A 1 180 ? -1.682 9.274 -5.527 1.00 94.56 180 ILE A C 1
ATOM 1409 O O . ILE A 1 180 ? -0.898 9.579 -6.424 1.00 94.56 180 ILE A O 1
ATOM 1413 N N . ALA A 1 181 ? -1.832 10.029 -4.434 1.00 93.81 181 ALA A N 1
ATOM 1414 C CA . ALA A 1 181 ? -1.019 11.222 -4.229 1.00 93.81 181 ALA A CA 1
ATOM 1415 C C . ALA A 1 181 ? 0.458 10.837 -4.007 1.00 93.81 181 ALA A C 1
ATOM 1417 O O . ALA A 1 181 ? 0.739 9.955 -3.185 1.00 93.81 181 ALA A O 1
ATOM 1418 N N . PRO A 1 182 ? 1.413 11.506 -4.678 1.00 92.31 182 PRO A N 1
ATOM 1419 C CA . PRO A 1 182 ? 2.831 11.275 -4.448 1.00 92.31 182 PRO A CA 1
ATOM 1420 C C . PRO A 1 182 ? 3.251 11.696 -3.036 1.00 92.31 182 PRO A C 1
ATOM 1422 O O . PRO A 1 182 ? 2.671 12.584 -2.401 1.00 92.31 182 PRO A O 1
ATOM 1425 N N . PHE A 1 183 ? 4.317 11.078 -2.536 1.00 90.19 183 PHE A N 1
ATOM 1426 C CA . PHE A 1 183 ? 5.051 11.639 -1.408 1.00 90.19 183 PHE A CA 1
ATOM 1427 C C . PHE A 1 183 ? 5.832 12.876 -1.848 1.00 90.19 183 PHE A C 1
ATOM 1429 O O . PHE A 1 183 ? 6.239 12.992 -3.004 1.00 90.19 183 PHE A O 1
ATOM 1436 N N . ALA A 1 184 ? 6.048 13.804 -0.915 1.00 85.94 184 ALA A N 1
ATOM 1437 C CA . ALA A 1 184 ? 6.870 14.977 -1.179 1.00 85.94 184 ALA A CA 1
ATOM 1438 C C . ALA A 1 184 ? 8.272 14.563 -1.685 1.00 85.94 184 ALA A C 1
ATOM 1440 O O . ALA A 1 184 ? 8.801 13.541 -1.230 1.00 85.94 184 ALA A O 1
ATOM 1441 N N . PRO A 1 185 ? 8.920 15.363 -2.556 1.00 82.88 185 PRO A N 1
ATOM 1442 C CA . PRO A 1 185 ? 10.265 15.062 -3.058 1.00 82.88 185 PRO A CA 1
ATOM 1443 C C . PRO A 1 185 ? 11.309 14.840 -1.953 1.00 82.88 185 PRO A C 1
ATOM 1445 O O . PRO A 1 185 ? 12.230 14.050 -2.120 1.00 82.88 185 PRO A O 1
ATOM 1448 N N . SER A 1 186 ? 11.139 15.472 -0.787 1.00 80.94 186 SER A N 1
ATOM 1449 C CA . SER A 1 186 ? 12.000 15.270 0.386 1.00 80.94 186 SER A CA 1
ATOM 1450 C C . SER A 1 186 ? 11.912 13.871 1.009 1.00 80.94 186 SER A C 1
ATOM 1452 O O . 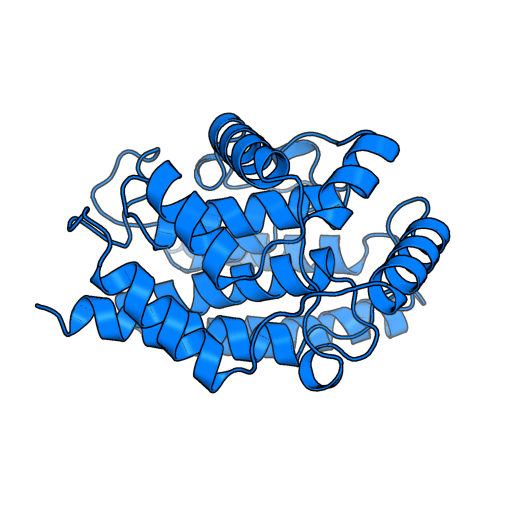SER A 1 186 ? 12.781 13.511 1.798 1.00 80.94 186 SER A O 1
ATOM 1454 N N . VAL A 1 187 ? 10.872 13.101 0.684 1.00 81.31 187 VAL A N 1
ATOM 1455 C CA . VAL A 1 187 ? 10.653 11.732 1.168 1.00 81.31 187 VAL A CA 1
ATOM 1456 C C . VAL A 1 187 ? 10.997 10.729 0.073 1.00 81.31 187 VAL A C 1
ATOM 1458 O O . VAL A 1 187 ? 11.793 9.827 0.298 1.00 81.31 187 VAL A O 1
ATOM 1461 N N . ALA A 1 188 ? 10.416 10.884 -1.116 1.00 80.31 188 ALA A N 1
ATOM 1462 C CA . ALA A 1 188 ? 10.507 9.871 -2.165 1.00 80.31 188 ALA A CA 1
ATOM 1463 C C . ALA A 1 188 ? 11.458 10.226 -3.318 1.00 80.31 188 ALA A C 1
ATOM 1465 O O . ALA A 1 188 ? 11.602 9.426 -4.237 1.00 80.31 188 ALA A O 1
ATOM 1466 N N . GLY A 1 189 ? 12.092 11.406 -3.321 1.00 78.25 189 GLY A N 1
ATOM 1467 C CA . GLY A 1 189 ? 12.844 11.880 -4.490 1.00 78.25 189 GLY A CA 1
ATOM 1468 C C . GLY A 1 189 ? 11.955 11.860 -5.734 1.00 78.25 189 GLY A C 1
ATOM 1469 O O . GLY A 1 189 ? 10.830 12.356 -5.668 1.00 78.25 189 GLY A O 1
ATOM 1470 N N . ASP A 1 190 ? 12.410 11.199 -6.801 1.00 70.50 190 ASP A N 1
ATOM 1471 C CA . ASP A 1 190 ? 11.674 10.963 -8.059 1.00 70.50 190 ASP A CA 1
ATOM 1472 C C . ASP A 1 190 ? 10.832 9.666 -8.044 1.00 70.50 190 ASP A C 1
ATOM 1474 O O . ASP A 1 190 ? 10.574 9.054 -9.078 1.00 70.50 190 ASP A O 1
ATOM 1478 N N . GLY A 1 191 ? 10.430 9.214 -6.853 1.00 72.44 191 GLY A N 1
ATOM 1479 C CA . GLY A 1 191 ? 9.778 7.924 -6.629 1.00 72.44 191 GLY A CA 1
ATOM 1480 C C . GLY A 1 191 ? 8.455 7.706 -7.371 1.00 72.44 191 GLY A C 1
ATOM 1481 O O . GLY A 1 191 ? 7.713 8.635 -7.714 1.00 72.44 191 GLY A O 1
ATOM 1482 N N . ASP A 1 192 ? 8.159 6.429 -7.588 1.00 84.88 192 ASP A N 1
ATOM 1483 C CA . ASP A 1 192 ? 6.912 5.913 -8.146 1.00 84.88 192 ASP A CA 1
ATOM 1484 C C . ASP A 1 192 ? 5.800 5.992 -7.093 1.00 84.88 192 ASP A C 1
ATOM 1486 O O . ASP A 1 192 ? 5.823 5.227 -6.137 1.00 84.88 192 ASP A O 1
ATOM 1490 N N . ALA A 1 193 ? 4.816 6.884 -7.250 1.00 87.88 193 ALA A N 1
ATOM 1491 C CA . ALA A 1 193 ? 3.794 7.104 -6.222 1.00 87.88 193 ALA A CA 1
ATOM 1492 C C . ALA A 1 193 ? 3.032 5.815 -5.823 1.00 87.88 193 ALA A C 1
ATOM 1494 O O . ALA A 1 193 ? 2.990 5.508 -4.626 1.00 87.88 193 ALA A O 1
ATOM 1495 N N . PRO A 1 194 ? 2.483 5.006 -6.752 1.00 89.88 194 PRO A N 1
ATOM 1496 C CA . PRO A 1 194 ? 1.975 3.668 -6.431 1.00 89.88 194 PRO A CA 1
ATOM 1497 C C . PRO A 1 194 ? 3.009 2.753 -5.763 1.00 89.88 194 PRO A C 1
ATOM 1499 O O . PRO A 1 194 ? 2.693 2.090 -4.769 1.00 89.88 194 PRO A O 1
ATOM 1502 N N . GLY A 1 195 ? 4.243 2.752 -6.273 1.00 88.88 195 GLY A N 1
ATOM 1503 C CA . GLY A 1 195 ? 5.377 2.001 -5.736 1.00 88.88 195 GLY A CA 1
ATOM 1504 C C . GLY A 1 195 ? 5.667 2.306 -4.262 1.00 88.88 195 GLY A C 1
ATOM 1505 O O . GLY A 1 195 ? 5.605 1.439 -3.389 1.00 88.88 195 GLY A O 1
ATOM 1506 N N . ASP A 1 196 ? 5.904 3.576 -3.971 1.00 90.56 196 ASP A N 1
ATOM 1507 C CA . ASP A 1 196 ? 6.152 4.122 -2.643 1.00 90.56 196 ASP A CA 1
ATOM 1508 C C . ASP A 1 196 ? 4.992 3.838 -1.684 1.00 90.56 196 ASP A C 1
ATOM 1510 O O . ASP A 1 196 ? 5.198 3.540 -0.506 1.00 90.56 196 ASP A O 1
ATOM 1514 N N . THR A 1 197 ? 3.756 3.904 -2.184 1.00 93.56 197 THR A N 1
ATOM 1515 C CA . THR A 1 197 ? 2.549 3.734 -1.369 1.00 93.56 197 THR A CA 1
ATOM 1516 C C . THR A 1 197 ? 2.345 2.272 -0.958 1.00 93.56 197 THR A C 1
ATOM 1518 O O . THR A 1 197 ? 2.021 2.011 0.204 1.00 93.56 197 THR A O 1
ATOM 1521 N N . TYR A 1 198 ? 2.589 1.284 -1.835 1.00 91.12 198 TYR A N 1
ATOM 1522 C CA . TYR A 1 198 ? 2.496 -0.126 -1.416 1.00 91.12 198 TYR A CA 1
ATOM 1523 C C . TYR A 1 198 ? 3.595 -0.497 -0.413 1.00 91.12 198 TYR A C 1
ATOM 1525 O O . TYR A 1 198 ? 3.338 -1.277 0.512 1.00 91.12 198 TYR A O 1
ATOM 1533 N N . HIS A 1 199 ? 4.791 0.076 -0.584 1.00 89.19 199 HIS A N 1
ATOM 1534 C CA . HIS A 1 199 ? 5.925 -0.046 0.331 1.00 89.19 199 HIS A CA 1
ATOM 1535 C C . HIS A 1 199 ? 5.602 0.536 1.707 1.00 89.19 199 HIS A C 1
ATOM 1537 O O . HIS A 1 199 ? 5.766 -0.131 2.737 1.00 89.19 199 HIS A O 1
ATOM 1543 N N . TYR A 1 200 ? 5.047 1.748 1.721 1.00 93.12 200 TYR A N 1
ATOM 1544 C CA . TYR A 1 200 ? 4.561 2.401 2.926 1.00 93.12 200 TYR A CA 1
ATOM 1545 C C . TYR A 1 200 ? 3.544 1.520 3.669 1.00 93.12 200 TYR A C 1
ATOM 1547 O O . TYR A 1 200 ? 3.731 1.239 4.855 1.00 93.12 200 TYR A O 1
ATOM 1555 N N . TRP A 1 201 ? 2.504 1.022 2.985 1.00 95.06 201 TRP A N 1
ATOM 1556 C CA . TRP A 1 201 ? 1.469 0.198 3.622 1.00 95.06 201 TRP A CA 1
ATOM 1557 C C . TRP A 1 201 ? 1.992 -1.160 4.097 1.00 95.06 201 TRP A C 1
ATOM 1559 O O . TRP A 1 201 ? 1.624 -1.595 5.189 1.00 95.06 201 TRP A O 1
ATOM 1569 N N . ALA A 1 202 ? 2.905 -1.798 3.355 1.00 90.69 202 ALA A N 1
ATOM 1570 C CA . ALA A 1 202 ? 3.557 -3.032 3.800 1.00 90.69 202 ALA A CA 1
ATOM 1571 C C . ALA A 1 202 ? 4.278 -2.825 5.141 1.00 90.69 202 ALA A C 1
ATOM 1573 O O . ALA A 1 202 ? 4.099 -3.592 6.089 1.00 90.69 202 ALA A O 1
ATOM 1574 N N . ASN A 1 203 ? 5.055 -1.747 5.251 1.00 89.31 203 ASN A N 1
ATOM 1575 C CA . ASN A 1 203 ? 5.793 -1.431 6.470 1.00 89.31 203 ASN A CA 1
ATOM 1576 C C . ASN A 1 203 ? 4.881 -0.941 7.598 1.00 89.31 203 ASN A C 1
ATOM 1578 O O . ASN A 1 203 ? 5.135 -1.252 8.764 1.00 89.31 203 ASN A O 1
ATOM 1582 N N . PHE A 1 204 ? 3.790 -0.244 7.274 1.00 93.12 204 PHE A N 1
ATOM 1583 C CA . PHE A 1 204 ? 2.748 0.103 8.235 1.00 93.12 204 PHE A CA 1
ATOM 1584 C C . PHE A 1 204 ? 2.150 -1.145 8.883 1.00 93.12 204 PHE A C 1
ATOM 1586 O O . PHE A 1 204 ? 2.135 -1.240 10.110 1.00 93.12 204 PHE A O 1
ATOM 1593 N N . VAL A 1 205 ? 1.736 -2.133 8.083 1.00 90.81 205 VAL A N 1
ATOM 1594 C CA . VAL A 1 205 ? 1.201 -3.424 8.555 1.00 90.81 205 VAL A CA 1
ATOM 1595 C C . VAL A 1 205 ? 2.191 -4.110 9.499 1.00 90.81 205 VAL A C 1
ATOM 1597 O O . VAL A 1 205 ? 1.821 -4.560 10.584 1.00 90.81 205 VAL A O 1
ATOM 1600 N N . VAL A 1 206 ? 3.475 -4.124 9.139 1.00 85.88 206 VAL A N 1
ATOM 1601 C CA . VAL A 1 206 ? 4.543 -4.719 9.957 1.00 85.88 206 VAL A CA 1
ATOM 1602 C C . VAL A 1 206 ? 4.728 -3.970 11.269 1.00 85.88 206 VAL A C 1
ATOM 1604 O O . VAL A 1 206 ? 4.839 -4.594 12.323 1.00 85.88 206 VAL A O 1
ATOM 1607 N N . GLY A 1 207 ? 4.769 -2.637 11.224 1.00 86.69 207 GLY A N 1
ATOM 1608 C CA . GLY A 1 207 ? 4.925 -1.787 12.401 1.00 86.69 207 GLY A CA 1
ATOM 1609 C C . GLY A 1 207 ? 3.757 -1.925 13.369 1.00 86.69 207 GLY A C 1
ATOM 1610 O O . GLY A 1 207 ? 3.968 -2.013 14.581 1.00 86.69 207 GLY A O 1
ATOM 1611 N N . PHE A 1 208 ? 2.549 -2.003 12.820 1.00 88.81 208 PHE A N 1
ATOM 1612 C CA . PHE A 1 208 ? 1.313 -2.203 13.556 1.00 88.81 208 PHE A CA 1
ATOM 1613 C C . PHE A 1 208 ? 1.299 -3.564 14.262 1.00 88.81 208 PHE A C 1
ATOM 1615 O O . PHE A 1 208 ? 1.211 -3.620 15.490 1.00 88.81 208 PHE A O 1
ATOM 1622 N N . HIS A 1 209 ? 1.508 -4.654 13.513 1.00 84.94 209 HIS A N 1
ATOM 1623 C CA . HIS A 1 209 ? 1.552 -6.023 14.047 1.00 84.94 209 HIS A CA 1
ATOM 1624 C C . HIS A 1 209 ? 2.642 -6.183 15.114 1.00 84.94 209 HIS A C 1
ATOM 1626 O O . HIS A 1 209 ? 2.409 -6.676 16.218 1.00 84.94 209 HIS A O 1
ATOM 1632 N N . ALA A 1 210 ? 3.841 -5.674 14.827 1.00 80.25 210 ALA A N 1
ATOM 1633 C CA . ALA A 1 210 ? 4.967 -5.668 15.752 1.00 80.25 210 ALA A CA 1
ATOM 1634 C C . ALA A 1 210 ? 4.632 -5.042 17.112 1.00 80.25 210 ALA A C 1
ATOM 1636 O O . ALA A 1 210 ? 5.048 -5.560 18.152 1.00 80.25 210 ALA A O 1
ATOM 1637 N N . ALA A 1 211 ? 3.932 -3.907 17.095 1.00 83.81 211 ALA A N 1
ATOM 1638 C CA . ALA A 1 211 ? 3.576 -3.171 18.298 1.00 83.81 211 ALA A CA 1
ATOM 1639 C C . ALA A 1 211 ? 2.485 -3.876 19.116 1.00 83.81 211 ALA A C 1
ATOM 1641 O O . ALA A 1 211 ? 2.532 -3.790 20.341 1.00 83.81 211 ALA A O 1
ATOM 1642 N N . LEU A 1 212 ? 1.562 -4.598 18.472 1.00 79.94 212 LEU A N 1
ATOM 1643 C CA . LEU A 1 212 ? 0.511 -5.350 19.163 1.00 79.94 212 LEU A CA 1
ATOM 1644 C C . LEU A 1 212 ? 1.011 -6.664 19.783 1.00 79.94 212 LEU A C 1
ATOM 1646 O O . LEU A 1 212 ? 0.601 -7.006 20.889 1.00 79.94 212 LEU A O 1
ATOM 1650 N N . HIS A 1 213 ? 1.920 -7.389 19.120 1.00 74.81 213 HIS A N 1
ATOM 1651 C CA . HIS A 1 213 ? 2.299 -8.751 19.542 1.00 74.81 213 HIS A CA 1
ATOM 1652 C C . HIS A 1 213 ? 3.634 -8.868 20.292 1.00 74.81 213 HIS A C 1
ATOM 1654 O O . HIS A 1 213 ? 4.001 -9.967 20.711 1.00 74.81 213 HIS A O 1
ATOM 1660 N N . GLY A 1 214 ? 4.374 -7.771 20.482 1.00 59.03 214 GLY A N 1
ATOM 1661 C CA . GLY A 1 214 ? 5.321 -7.584 21.595 1.00 59.03 214 GLY A CA 1
ATOM 1662 C C . GLY A 1 214 ? 6.428 -8.628 21.855 1.00 59.03 214 GLY A C 1
ATOM 1663 O O . GLY A 1 214 ? 6.995 -8.619 22.944 1.00 59.03 214 GLY A O 1
ATOM 1664 N N . ARG A 1 215 ? 6.775 -9.537 20.930 1.00 52.69 215 ARG A N 1
ATOM 1665 C CA . ARG A 1 215 ? 7.854 -10.541 21.135 1.00 52.69 215 ARG A CA 1
ATOM 1666 C C . ARG A 1 215 ? 9.167 -10.122 20.464 1.00 52.69 215 ARG A C 1
ATOM 1668 O O . ARG A 1 215 ? 9.275 -9.004 20.002 1.00 52.69 215 ARG A O 1
ATOM 1675 N N . VAL A 1 216 ? 10.202 -10.968 20.450 1.00 47.22 216 VAL A N 1
ATOM 1676 C CA . VAL A 1 216 ? 11.543 -10.688 19.866 1.00 47.22 216 VAL A CA 1
ATOM 1677 C C . VAL A 1 216 ? 11.538 -10.685 18.318 1.00 47.22 216 VAL A C 1
ATOM 1679 O O . VAL A 1 216 ? 12.364 -10.026 17.685 1.00 47.22 216 VAL A O 1
ATOM 1682 N N . ALA A 1 217 ? 10.554 -11.346 17.696 1.00 52.94 217 ALA A N 1
ATOM 1683 C CA . ALA A 1 217 ? 10.356 -11.430 16.241 1.00 52.94 217 ALA A CA 1
ATOM 1684 C C . ALA A 1 217 ? 10.249 -10.086 15.462 1.00 52.94 217 ALA A C 1
ATOM 1686 O O . ALA A 1 217 ? 10.779 -10.019 14.357 1.00 52.94 217 ALA A O 1
ATOM 1687 N N . PRO A 1 218 ? 9.664 -8.994 15.990 1.00 53.38 218 PRO A N 1
ATOM 1688 C CA . PRO A 1 218 ? 9.590 -7.676 15.362 1.00 53.38 218 PRO A CA 1
ATOM 1689 C C . PRO A 1 218 ? 10.929 -7.003 15.085 1.00 53.38 218 PRO A C 1
ATOM 1691 O O . PRO A 1 218 ? 11.019 -6.215 14.149 1.00 53.38 218 PRO A O 1
ATOM 1694 N N . ARG A 1 219 ? 11.970 -7.266 15.891 1.00 56.50 219 ARG A N 1
ATOM 1695 C CA . ARG A 1 219 ? 13.309 -6.713 15.625 1.00 56.50 219 ARG A CA 1
ATOM 1696 C C . ARG A 1 219 ? 13.944 -7.404 14.424 1.00 56.50 219 ARG A C 1
ATOM 1698 O O . ARG A 1 219 ? 14.490 -6.724 13.569 1.00 56.50 219 ARG A O 1
ATOM 1705 N N . ALA A 1 220 ? 13.806 -8.727 14.338 1.00 61.06 220 ALA A N 1
ATOM 1706 C CA . ALA A 1 220 ? 14.265 -9.505 13.191 1.00 61.06 220 ALA A CA 1
ATOM 1707 C C . ALA A 1 220 ? 13.456 -9.187 11.921 1.00 61.06 220 ALA A C 1
ATOM 1709 O O . ALA A 1 220 ? 14.043 -9.020 10.860 1.00 61.06 220 ALA A O 1
ATOM 1710 N N . LEU A 1 221 ? 12.132 -9.024 12.030 1.00 60.78 221 LEU A N 1
ATOM 1711 C CA . LEU A 1 221 ? 11.274 -8.611 10.914 1.00 60.78 221 LEU A CA 1
ATOM 1712 C C . LEU A 1 221 ? 11.561 -7.173 10.478 1.00 60.78 221 LEU A C 1
ATOM 1714 O O . LEU A 1 221 ? 11.729 -6.920 9.294 1.00 60.78 221 LEU A O 1
ATOM 1718 N N . GLY A 1 222 ? 11.711 -6.240 11.421 1.00 60.41 222 GLY A N 1
ATOM 1719 C CA . GLY A 1 222 ? 12.127 -4.872 11.114 1.00 60.41 222 GLY A CA 1
ATOM 1720 C C . GLY A 1 222 ? 13.506 -4.818 10.452 1.00 60.41 222 GLY A C 1
ATOM 1721 O O . GLY A 1 222 ? 13.693 -4.072 9.498 1.00 60.41 222 GLY A O 1
ATOM 1722 N N . ALA A 1 223 ? 14.453 -5.649 10.901 1.00 62.78 223 ALA A N 1
ATOM 1723 C CA . ALA A 1 223 ? 15.743 -5.803 10.237 1.00 62.78 223 ALA A CA 1
ATOM 1724 C C . ALA A 1 223 ? 15.596 -6.414 8.836 1.00 62.78 223 ALA A C 1
ATOM 1726 O O . ALA A 1 223 ? 16.283 -5.970 7.929 1.00 62.78 223 ALA A O 1
ATOM 1727 N N . ALA A 1 224 ? 14.688 -7.370 8.623 1.00 63.41 224 ALA A N 1
ATOM 1728 C CA . ALA A 1 224 ? 14.429 -7.952 7.307 1.00 63.41 224 ALA A CA 1
ATOM 1729 C C . ALA A 1 224 ? 13.784 -6.952 6.329 1.00 63.41 224 ALA A C 1
ATOM 1731 O O . ALA A 1 224 ? 14.149 -6.946 5.161 1.00 63.41 224 ALA A O 1
ATOM 1732 N N . PHE A 1 225 ? 12.897 -6.063 6.785 1.00 64.50 225 PHE A N 1
ATOM 1733 C CA . PHE A 1 225 ? 12.368 -4.971 5.950 1.00 64.50 225 PHE A CA 1
ATOM 1734 C C . PHE A 1 225 ? 13.383 -3.856 5.696 1.00 64.50 225 PHE A C 1
ATOM 1736 O O . PHE A 1 225 ? 13.290 -3.172 4.687 1.00 64.50 225 PHE A O 1
ATOM 1743 N N . TYR A 1 226 ? 14.380 -3.694 6.568 1.00 64.69 226 TYR A N 1
ATOM 1744 C CA . TYR A 1 226 ? 15.458 -2.728 6.359 1.00 64.69 226 TYR A CA 1
ATOM 1745 C C . TYR A 1 226 ? 16.581 -3.268 5.459 1.00 64.69 226 TYR A C 1
ATOM 1747 O O . TYR A 1 226 ? 17.032 -2.605 4.531 1.00 64.69 226 TYR A O 1
ATOM 1755 N N . LEU A 1 227 ? 17.047 -4.486 5.736 1.00 65.75 227 LEU A N 1
ATOM 1756 C CA . LEU A 1 227 ? 18.150 -5.142 5.031 1.00 65.75 227 LEU A CA 1
ATOM 1757 C C . LEU A 1 227 ? 17.685 -5.837 3.750 1.00 65.75 227 LEU A C 1
ATOM 1759 O O . LEU A 1 227 ? 18.486 -6.009 2.837 1.00 65.75 227 LEU A O 1
ATOM 1763 N N . GLY A 1 228 ? 16.408 -6.213 3.668 1.00 66.69 228 GLY A N 1
ATOM 1764 C CA . GLY A 1 228 ? 15.798 -6.848 2.503 1.00 66.69 228 GLY A CA 1
ATOM 1765 C C . GLY A 1 228 ? 15.978 -6.017 1.237 1.00 66.69 228 GLY A C 1
ATOM 1766 O O . GLY A 1 228 ? 16.615 -6.513 0.317 1.00 66.69 228 GLY A O 1
ATOM 1767 N N . PRO A 1 229 ? 15.535 -4.747 1.184 1.00 67.38 229 PRO A N 1
ATOM 1768 C CA . PRO A 1 229 ? 15.756 -3.874 0.029 1.00 67.38 229 PRO A CA 1
ATOM 1769 C C . PRO A 1 229 ? 17.236 -3.723 -0.357 1.00 67.38 229 PRO A C 1
ATOM 1771 O O . PRO A 1 229 ? 17.564 -3.704 -1.541 1.00 67.38 229 PRO A O 1
ATOM 1774 N N . ILE A 1 230 ? 18.147 -3.686 0.624 1.00 68.94 230 ILE A N 1
ATOM 1775 C CA . ILE A 1 230 ? 19.597 -3.605 0.380 1.00 68.94 230 ILE A CA 1
ATOM 1776 C C . ILE A 1 230 ? 20.109 -4.889 -0.286 1.00 68.94 230 ILE A C 1
ATOM 1778 O O . ILE A 1 230 ? 20.808 -4.824 -1.298 1.00 68.94 230 ILE A O 1
ATOM 1782 N N . ALA A 1 231 ? 19.748 -6.053 0.259 1.00 70.19 231 ALA A N 1
ATOM 1783 C CA . ALA A 1 231 ? 20.112 -7.352 -0.299 1.00 70.19 231 ALA A CA 1
ATOM 1784 C C . ALA A 1 231 ? 19.482 -7.562 -1.684 1.00 70.19 231 ALA A C 1
ATOM 1786 O O . ALA A 1 231 ? 20.146 -8.028 -2.602 1.00 70.19 231 ALA A O 1
ATOM 1787 N N . MET A 1 232 ? 18.227 -7.151 -1.854 1.00 73.38 232 MET A N 1
ATOM 1788 C CA . MET A 1 232 ? 17.485 -7.187 -3.111 1.00 73.38 232 MET A CA 1
ATOM 1789 C C . MET A 1 232 ? 18.154 -6.355 -4.196 1.00 73.38 232 MET A C 1
ATOM 1791 O O . MET A 1 232 ? 18.309 -6.840 -5.314 1.00 73.38 232 MET A O 1
ATOM 1795 N N . ARG A 1 233 ? 18.585 -5.133 -3.865 1.00 72.81 233 ARG A N 1
ATOM 1796 C CA . ARG A 1 233 ? 19.360 -4.285 -4.773 1.00 72.81 233 ARG A CA 1
ATOM 1797 C C . ARG A 1 233 ? 20.662 -4.968 -5.177 1.00 72.81 233 ARG A C 1
ATOM 1799 O O . ARG A 1 233 ? 20.944 -5.072 -6.362 1.00 72.81 233 ARG A O 1
ATOM 1806 N N . TRP A 1 234 ? 21.413 -5.489 -4.205 1.00 76.44 234 TRP A N 1
ATOM 1807 C CA . TRP A 1 234 ? 22.671 -6.186 -4.479 1.00 76.44 234 TRP A CA 1
ATOM 1808 C C . TRP A 1 234 ? 22.477 -7.408 -5.385 1.00 76.44 234 TRP A C 1
ATOM 1810 O O . TRP A 1 234 ? 23.240 -7.588 -6.328 1.00 76.44 234 TRP A O 1
ATOM 1820 N N . ILE A 1 235 ? 21.438 -8.216 -5.155 1.00 74.38 235 ILE A N 1
ATOM 1821 C CA . ILE A 1 235 ? 21.117 -9.359 -6.018 1.00 74.38 235 ILE A CA 1
ATOM 1822 C C . ILE A 1 235 ? 20.711 -8.874 -7.419 1.00 74.38 235 ILE A C 1
ATOM 1824 O O . ILE A 1 235 ? 21.237 -9.359 -8.416 1.00 74.38 235 ILE A O 1
ATOM 1828 N N . ARG A 1 236 ? 19.808 -7.896 -7.525 1.00 74.25 236 ARG A N 1
ATOM 1829 C CA . ARG A 1 236 ? 19.315 -7.397 -8.818 1.00 74.25 236 ARG A CA 1
ATOM 1830 C C . ARG A 1 236 ? 20.404 -6.776 -9.679 1.00 74.25 236 ARG A C 1
ATOM 1832 O O . ARG A 1 236 ? 20.556 -7.154 -10.836 1.00 74.25 236 ARG A O 1
ATOM 1839 N N . GLU A 1 237 ? 21.165 -5.855 -9.110 1.00 78.56 237 GLU A N 1
ATOM 1840 C CA . GLU A 1 237 ? 22.196 -5.116 -9.836 1.00 78.56 237 GLU A CA 1
ATOM 1841 C C . GLU A 1 237 ? 23.461 -5.964 -9.996 1.00 78.56 237 GLU A C 1
ATOM 1843 O O . GLU A 1 237 ? 24.025 -6.038 -11.083 1.00 78.56 237 GLU A O 1
ATOM 1848 N N . GLY A 1 238 ? 23.887 -6.648 -8.931 1.00 76.00 238 GLY A N 1
ATOM 1849 C CA . GLY A 1 238 ? 25.146 -7.389 -8.900 1.00 76.00 238 GLY A CA 1
ATOM 1850 C C . GLY A 1 238 ? 25.085 -8.781 -9.529 1.00 76.00 238 GLY A C 1
ATOM 1851 O O . GLY A 1 238 ? 26.069 -9.206 -10.128 1.00 76.00 238 GLY A O 1
ATOM 1852 N N . VAL A 1 239 ? 23.962 -9.499 -9.405 1.00 75.69 239 VAL A N 1
ATOM 1853 C CA . VAL A 1 239 ? 23.816 -10.867 -9.947 1.00 75.69 239 VAL A CA 1
ATOM 1854 C C . VAL A 1 239 ? 23.082 -10.861 -11.285 1.00 75.69 239 VAL A C 1
ATOM 1856 O O . VAL A 1 239 ? 23.482 -11.577 -12.199 1.00 75.69 239 VAL A O 1
ATOM 1859 N N . PHE A 1 240 ? 22.028 -10.052 -11.419 1.00 75.75 240 PHE A N 1
ATOM 1860 C CA . PHE A 1 240 ? 21.169 -10.049 -12.611 1.00 75.75 240 PHE A CA 1
ATOM 1861 C C . PHE A 1 240 ? 21.380 -8.849 -13.546 1.00 75.75 240 PHE A C 1
ATOM 1863 O O . PHE A 1 240 ? 20.711 -8.773 -14.577 1.00 75.75 240 PHE A O 1
ATOM 1870 N N . GLY A 1 241 ? 22.269 -7.904 -13.211 1.00 70.62 241 GLY A N 1
ATOM 1871 C CA . GLY 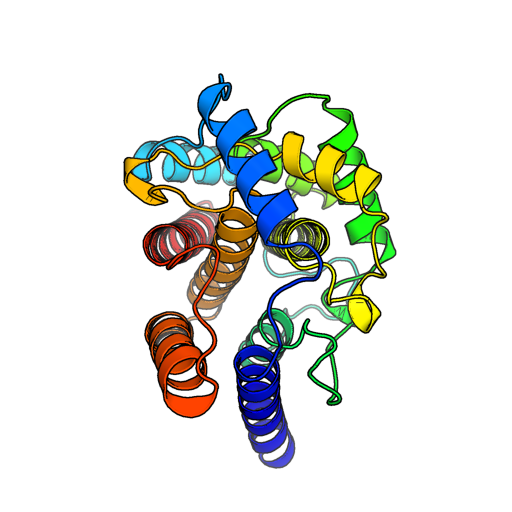A 1 241 ? 22.548 -6.723 -14.041 1.00 70.62 241 GLY A CA 1
ATOM 1872 C C . GLY A 1 241 ? 21.317 -5.856 -14.333 1.00 70.62 241 GLY A C 1
ATOM 1873 O O . GLY A 1 241 ? 21.269 -5.175 -15.353 1.00 70.62 241 GLY A O 1
ATOM 1874 N N . SER A 1 242 ? 20.289 -5.931 -13.484 1.00 67.50 242 SER A N 1
ATOM 1875 C CA . SER A 1 242 ? 18.997 -5.277 -13.688 1.00 67.50 242 SER A CA 1
ATOM 1876 C C . SER A 1 242 ? 18.857 -4.098 -12.731 1.00 67.50 242 SER A C 1
ATOM 1878 O O . SER A 1 242 ? 18.666 -4.295 -11.530 1.00 67.50 242 SER A O 1
ATOM 1880 N N . GLU A 1 243 ? 18.938 -2.876 -13.256 1.00 65.88 243 GLU A N 1
ATOM 1881 C CA . GLU A 1 243 ? 18.769 -1.658 -12.457 1.00 65.88 243 GLU A CA 1
ATOM 1882 C C . GLU A 1 243 ? 17.361 -1.555 -11.848 1.00 65.88 243 GLU A C 1
ATOM 1884 O O . GLU A 1 243 ? 16.348 -1.932 -12.452 1.00 65.88 243 GLU A O 1
ATOM 1889 N N . LEU A 1 244 ? 17.293 -1.016 -10.629 1.00 68.06 244 LEU A N 1
ATOM 1890 C CA . LEU A 1 244 ? 16.032 -0.638 -10.000 1.00 68.06 244 LEU A CA 1
ATOM 1891 C C . LEU A 1 244 ? 15.448 0.589 -10.707 1.00 68.06 244 LEU A C 1
ATOM 1893 O O . LEU A 1 244 ? 15.977 1.689 -10.598 1.00 68.06 244 LEU A O 1
ATOM 1897 N N . PHE A 1 245 ? 14.323 0.408 -11.396 1.00 65.62 245 PHE A N 1
ATOM 1898 C CA . PHE A 1 245 ? 13.754 1.454 -12.248 1.00 65.62 245 PHE A CA 1
ATOM 1899 C C . PHE A 1 245 ? 13.039 2.602 -11.509 1.00 65.62 245 PHE A C 1
ATOM 1901 O O . PHE A 1 245 ? 12.781 3.629 -12.126 1.00 65.62 245 PHE A O 1
ATOM 1908 N N . ALA A 1 246 ? 12.706 2.442 -10.224 1.00 64.12 246 ALA A N 1
ATOM 1909 C CA . ALA A 1 246 ? 11.966 3.435 -9.429 1.00 64.12 246 ALA A CA 1
ATOM 1910 C C . ALA A 1 246 ? 12.706 3.868 -8.145 1.00 64.12 246 ALA A C 1
ATOM 1912 O O . ALA A 1 246 ? 12.098 4.387 -7.212 1.00 64.12 246 ALA A O 1
ATOM 1913 N N . GLY A 1 247 ? 14.026 3.656 -8.087 1.00 65.38 247 GLY A N 1
ATOM 1914 C CA . GLY A 1 247 ? 14.844 4.041 -6.936 1.00 65.38 247 GLY A CA 1
ATOM 1915 C C . GLY A 1 247 ? 14.598 3.193 -5.681 1.00 65.38 247 GLY A C 1
ATOM 1916 O O . GLY A 1 247 ? 14.084 2.077 -5.743 1.00 65.38 247 GLY A O 1
ATOM 1917 N N . ALA A 1 248 ? 15.041 3.701 -4.527 1.00 67.12 248 ALA A N 1
ATOM 1918 C CA . ALA A 1 248 ? 14.932 3.014 -3.242 1.00 67.12 248 ALA A CA 1
ATOM 1919 C C . ALA A 1 248 ? 13.835 3.646 -2.371 1.00 67.12 248 ALA A C 1
ATOM 1921 O O . ALA A 1 248 ? 13.976 4.785 -1.935 1.00 67.12 248 ALA A O 1
ATOM 1922 N N . HIS A 1 249 ? 12.810 2.872 -2.010 1.00 81.56 249 HIS A N 1
ATOM 1923 C CA . HIS A 1 249 ? 11.644 3.294 -1.209 1.00 81.56 249 HIS A CA 1
ATOM 1924 C C . HIS A 1 249 ? 11.936 3.505 0.298 1.00 81.56 249 HIS A C 1
ATOM 1926 O O . HIS A 1 249 ? 11.045 3.424 1.143 1.00 81.56 249 HIS A O 1
ATOM 1932 N N . THR A 1 250 ? 13.196 3.769 0.661 1.00 80.62 250 THR A N 1
ATOM 1933 C CA . THR A 1 250 ? 13.711 3.641 2.040 1.00 80.62 250 THR A CA 1
ATOM 1934 C C . THR A 1 250 ? 12.999 4.555 3.038 1.00 80.62 250 THR A C 1
ATOM 1936 O O . THR A 1 250 ? 12.699 4.136 4.157 1.00 80.62 250 THR A O 1
ATOM 1939 N N . GLU A 1 251 ? 12.740 5.811 2.672 1.00 85.62 251 GLU A N 1
ATOM 1940 C CA . GLU A 1 251 ? 12.076 6.752 3.582 1.00 85.62 251 GLU A CA 1
ATOM 1941 C C . GLU A 1 251 ? 10.583 6.439 3.731 1.00 85.62 251 GLU A C 1
ATOM 1943 O O . GLU A 1 251 ? 10.062 6.474 4.847 1.00 85.62 251 GLU A O 1
ATOM 1948 N N . CYS A 1 252 ? 9.909 6.026 2.652 1.00 88.19 252 CYS A N 1
ATOM 1949 C CA . CYS A 1 252 ? 8.527 5.542 2.704 1.00 88.19 252 CYS A CA 1
ATOM 1950 C C . CYS A 1 252 ? 8.399 4.294 3.590 1.00 88.19 252 CYS A C 1
ATOM 1952 O O . CYS A 1 252 ? 7.497 4.229 4.429 1.00 88.19 252 CYS A O 1
ATOM 1954 N N . ASP A 1 253 ? 9.341 3.351 3.481 1.00 86.62 253 ASP A N 1
ATOM 1955 C CA . ASP A 1 253 ? 9.417 2.161 4.334 1.00 86.62 253 ASP A CA 1
ATOM 1956 C C . ASP A 1 253 ? 9.566 2.546 5.820 1.00 86.62 253 ASP A C 1
ATOM 1958 O O . ASP A 1 253 ? 8.818 2.074 6.685 1.00 86.62 253 ASP A O 1
ATOM 1962 N N . ARG A 1 254 ? 10.514 3.444 6.135 1.00 86.38 254 ARG A N 1
ATOM 1963 C CA . ARG A 1 254 ? 10.768 3.929 7.506 1.00 86.38 254 ARG A CA 1
ATOM 1964 C C . ARG A 1 254 ? 9.549 4.625 8.097 1.00 86.38 254 ARG A C 1
ATOM 1966 O O . ARG A 1 254 ? 9.188 4.352 9.246 1.00 86.38 254 ARG A O 1
ATOM 1973 N N . MET A 1 255 ? 8.934 5.507 7.317 1.00 91.19 255 MET A N 1
ATOM 1974 C CA . MET A 1 255 ? 7.767 6.274 7.722 1.00 91.19 255 MET A CA 1
ATOM 1975 C C . MET A 1 255 ? 6.566 5.354 7.970 1.00 91.19 255 MET A C 1
ATOM 1977 O O . MET A 1 255 ? 5.957 5.424 9.037 1.00 91.19 255 MET A O 1
ATOM 1981 N N . GLY A 1 256 ? 6.291 4.413 7.057 1.00 93.19 256 GLY A N 1
ATOM 1982 C CA . GLY A 1 256 ? 5.241 3.406 7.226 1.00 93.19 256 GLY A CA 1
ATOM 1983 C C . GLY A 1 256 ? 5.418 2.612 8.519 1.00 93.19 256 GLY A C 1
ATOM 1984 O O . GLY A 1 256 ? 4.507 2.548 9.346 1.00 93.19 256 GLY A O 1
ATOM 1985 N N . LEU A 1 257 ? 6.626 2.095 8.768 1.00 89.81 257 LEU A N 1
ATOM 1986 C CA . LEU A 1 257 ? 6.939 1.329 9.979 1.00 89.81 257 LEU A CA 1
ATOM 1987 C C . LEU A 1 257 ? 6.713 2.132 11.269 1.00 89.81 257 LEU A C 1
ATOM 1989 O O . LEU A 1 257 ? 6.204 1.593 12.259 1.00 89.81 257 LEU A O 1
ATOM 1993 N N . ARG A 1 258 ? 7.116 3.408 11.291 1.00 91.25 258 ARG A N 1
ATOM 1994 C CA . ARG A 1 258 ? 6.926 4.299 12.446 1.00 91.25 258 ARG A CA 1
ATOM 1995 C C . ARG A 1 258 ? 5.451 4.586 12.687 1.00 91.25 258 ARG A C 1
ATOM 1997 O O . ARG A 1 258 ? 4.983 4.368 13.805 1.00 91.25 258 ARG A O 1
ATOM 2004 N N . HIS A 1 259 ? 4.718 4.968 11.645 1.00 95.19 259 HIS A N 1
ATOM 2005 C CA . HIS A 1 259 ? 3.294 5.269 11.745 1.00 95.19 259 HIS A CA 1
ATOM 2006 C C . HIS A 1 259 ? 2.487 4.047 12.183 1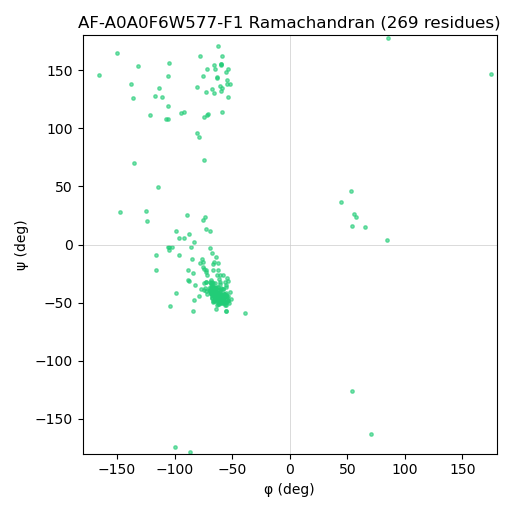.00 95.19 259 HIS A C 1
ATOM 2008 O O . HIS A 1 259 ? 1.687 4.157 13.109 1.00 95.19 259 HIS A O 1
ATOM 2014 N N . GLY A 1 260 ? 2.758 2.860 11.629 1.00 92.81 260 GLY A N 1
ATOM 2015 C CA . GLY A 1 260 ? 2.100 1.621 12.055 1.00 92.81 260 GLY A CA 1
ATOM 2016 C C . GLY A 1 260 ? 2.263 1.359 13.555 1.00 92.81 260 GLY A C 1
ATOM 2017 O O . GLY A 1 260 ? 1.296 1.058 14.256 1.00 92.81 260 GLY A O 1
ATOM 2018 N N . ARG A 1 261 ? 3.477 1.565 14.089 1.00 90.69 261 ARG A N 1
ATOM 2019 C CA . ARG A 1 261 ? 3.750 1.450 15.534 1.00 90.69 261 ARG A CA 1
ATOM 2020 C C . ARG A 1 261 ? 3.032 2.519 16.354 1.00 90.69 261 ARG A C 1
ATOM 2022 O O . ARG A 1 261 ? 2.535 2.209 17.436 1.00 90.69 261 ARG A O 1
ATOM 2029 N N . ALA A 1 262 ? 3.031 3.768 15.892 1.00 92.19 262 ALA A N 1
ATOM 2030 C CA . ALA A 1 262 ? 2.393 4.885 16.587 1.00 92.19 262 ALA A CA 1
ATOM 2031 C C . ALA A 1 262 ? 0.876 4.678 16.693 1.00 92.19 262 ALA A C 1
ATOM 2033 O O . ALA A 1 262 ? 0.317 4.765 17.786 1.00 92.19 262 ALA A O 1
ATOM 2034 N N . VAL A 1 263 ? 0.242 4.301 15.582 1.00 92.38 263 VAL A N 1
ATOM 2035 C CA . VAL A 1 263 ? -1.187 3.990 15.490 1.00 92.38 263 VAL A CA 1
ATOM 2036 C C . VAL A 1 263 ? -1.551 2.822 16.409 1.00 92.38 263 VAL A C 1
ATOM 2038 O O . VAL A 1 263 ? -2.447 2.968 17.240 1.00 92.38 263 VAL A O 1
ATOM 2041 N N . ALA A 1 264 ? -0.827 1.699 16.343 1.00 88.75 264 ALA A N 1
ATOM 2042 C CA . ALA A 1 264 ? -1.071 0.559 17.230 1.00 88.75 264 ALA A CA 1
ATOM 2043 C C . ALA A 1 264 ? -0.971 0.948 18.716 1.00 88.75 264 ALA A C 1
ATOM 2045 O O . ALA A 1 264 ? -1.825 0.581 19.520 1.00 88.75 264 ALA A O 1
ATOM 2046 N N . ARG A 1 265 ? 0.030 1.757 19.091 1.00 88.38 265 ARG A N 1
ATOM 2047 C CA . ARG A 1 265 ? 0.182 2.250 20.470 1.00 88.38 265 ARG A CA 1
ATOM 2048 C C . ARG A 1 265 ? -0.961 3.164 20.896 1.00 88.38 265 ARG A C 1
ATOM 2050 O O . ARG A 1 265 ? -1.440 3.026 22.019 1.00 88.38 26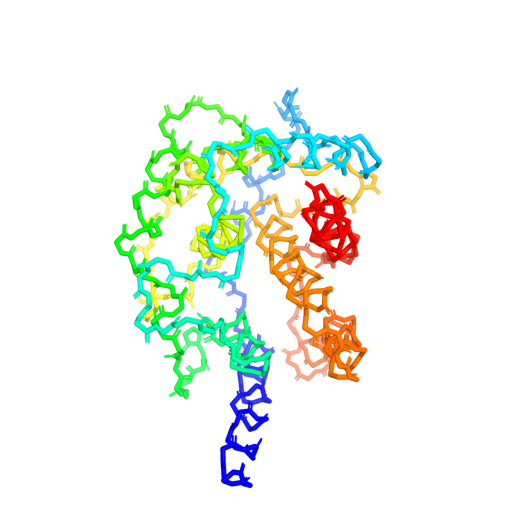5 ARG A O 1
ATOM 2057 N N . ALA A 1 266 ? -1.376 4.097 20.042 1.00 88.19 266 ALA A N 1
ATOM 2058 C CA . ALA A 1 266 ? -2.479 5.006 20.343 1.00 88.19 266 ALA A CA 1
ATOM 2059 C C . ALA A 1 266 ? -3.759 4.218 20.636 1.00 88.19 266 ALA A C 1
ATOM 2061 O O . ALA A 1 266 ? -4.374 4.395 21.683 1.00 88.19 266 ALA A O 1
ATOM 2062 N N . ILE A 1 267 ? -4.057 3.249 19.777 1.00 83.50 267 ILE A N 1
ATOM 2063 C CA . ILE A 1 267 ? -5.179 2.330 19.921 1.00 83.50 267 ILE A CA 1
ATOM 2064 C C . ILE A 1 267 ? -5.130 1.547 21.246 1.00 83.50 267 ILE A C 1
ATOM 2066 O O . ILE A 1 267 ? -6.156 1.391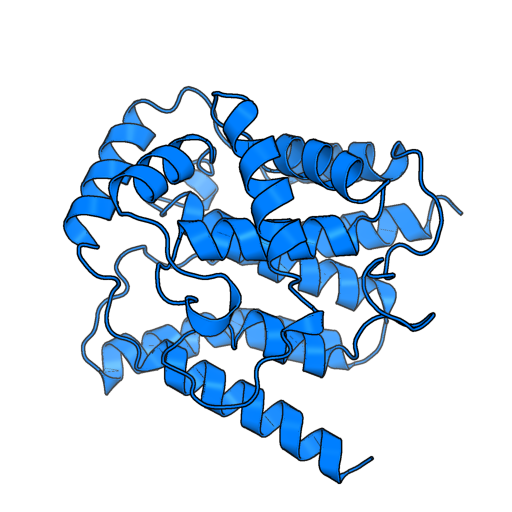 21.908 1.00 83.50 267 ILE A O 1
ATOM 2070 N N . THR A 1 268 ? -3.952 1.066 21.660 1.00 78.25 268 THR A N 1
ATOM 2071 C CA . THR A 1 268 ? -3.808 0.343 22.938 1.00 78.25 268 THR A CA 1
ATOM 2072 C C . THR A 1 268 ? -3.925 1.235 24.176 1.00 78.25 268 THR A C 1
ATOM 2074 O O . THR A 1 268 ? -4.290 0.727 25.228 1.00 78.25 268 THR A O 1
ATOM 2077 N N . ARG A 1 269 ? -3.606 2.536 24.073 1.00 72.94 269 ARG A N 1
ATOM 2078 C CA . ARG A 1 269 ? -3.614 3.496 25.197 1.00 72.94 269 ARG A CA 1
ATOM 2079 C C . ARG A 1 269 ? -4.959 4.179 25.419 1.00 72.94 269 ARG A C 1
ATOM 2081 O O . ARG A 1 269 ? -5.189 4.699 26.501 1.00 72.94 269 ARG A O 1
ATOM 2088 N N . SER A 1 270 ? -5.824 4.226 24.411 1.00 58.16 270 SER A N 1
ATOM 2089 C CA . SER A 1 270 ? -7.186 4.771 24.522 1.00 58.16 270 SER A CA 1
ATOM 2090 C C . SER A 1 270 ? -8.158 3.825 25.253 1.00 58.16 270 SER A C 1
ATOM 2092 O O . SER A 1 270 ? -9.368 3.931 25.069 1.00 58.16 270 SER A O 1
ATOM 2094 N N . ARG A 1 271 ? -7.635 2.888 26.051 1.00 56.22 271 ARG A N 1
ATOM 2095 C CA . ARG A 1 271 ? -8.346 1.891 26.857 1.00 56.22 271 ARG A CA 1
ATOM 2096 C C . ARG A 1 271 ? -7.788 1.921 28.271 1.00 56.22 271 ARG A C 1
ATOM 2098 O O . ARG A 1 271 ? -8.599 1.749 29.201 1.00 56.22 271 ARG A O 1
#

Mean predicted aligned error: 7.07 Å

Nearest PDB structures (foldseek):
  6ob6-assembly2_B  TM=2.408E-01  e=1.427E+00  Homo sapiens
  5ww8-assembly1_C  TM=2.071E-01  e=4.007E+00  Mycolicibacterium smegmatis MC2 155

Radius of gyration: 17.46 Å; Cα contacts (8 Å, |Δi|>4): 391; chains: 1; bounding box: 42×48×47 Å

Foldseek 3Di:
DVVVVVVLVVLLVLLLVLLLQDAAFPPVVVVLVLQLVLLVVFPDAADPLVVNLVLLLVLLLPQPDQPDLQDQVQDPDNDHDDLSLLSSQLRNLFLSRPDDHPLSLAPQVLLVVLLVQLLVVVAADYPSRQQNSLCVSRSSNNLNSLSSQLVNLCQLPHQGRCVRHRHDDPVRSSSSQGNHHAHDCVQQPSARRSVLRSLLSSLLSLLQVCLVPPDPVSVVSVVCSQCSQVVSQCSNCVVVVHHDSGDGSRSSNVSSNVSSNSNNVSSVVSD

Sequence (271 aa):
MQTTLAHDTITAARATWGVASSPPMPRWREYMAWIEARRADAERFNAGEIALERALVALVTRAPGSAPYDALPWLDASEGPPSRRLYSALVSFVDDYEGPFPAELFPRDEVHALRRALCAQGRALTIDEQLAIALEHTAGRTFAAAILLHAVMRLVARDRDARALGSLEWDERLRDASWIAPFAPSVAGDGDAPGDTYHYWANFVVGFHAALHGRVAPRALGAAFYLGPIAMRWIREGVFGSELFAGAHTECDRMGLRHGRAVARAITRSR

Solvent-accessible surface area (backbone atoms only — not comparable to full-atom values): 14549 Å² total; per-residue (Å²): 113,73,69,61,56,55,48,44,53,51,49,37,52,50,17,50,50,19,63,35,70,45,73,79,51,86,65,47,69,63,51,50,55,52,49,54,57,50,57,76,69,52,92,54,56,33,62,58,69,72,63,39,43,53,50,45,40,54,50,66,73,66,38,94,33,93,76,56,59,58,42,45,94,84,50,98,58,102,63,53,78,57,72,58,57,49,50,26,40,75,58,36,51,38,58,69,31,89,66,93,63,64,52,79,78,54,50,46,68,59,30,55,50,51,43,50,59,56,58,69,66,78,46,62,37,32,70,57,55,51,46,53,56,29,22,64,76,48,59,30,19,55,46,41,21,36,47,39,49,21,50,38,26,40,54,54,50,49,73,39,27,43,85,68,68,44,76,66,56,70,69,58,29,54,58,56,41,58,31,42,29,32,58,42,56,95,56,44,55,89,42,42,36,35,50,39,48,19,42,17,27,49,26,17,47,51,20,23,51,37,56,72,67,70,60,74,63,43,59,56,49,52,46,45,67,59,47,40,61,55,52,38,47,49,44,14,43,72,72,64,68,43,77,72,89,55,67,80,57,60,51,35,31,52,50,17,26,49,39,17,29,51,38,39,47,51,64,63,66,79,110

pLDDT: mean 80.64, std 12.74, range [37.62, 97.81]

Secondary structure (DSSP, 8-state):
-HHHHHHHHHHHHHHHHHHHHPPPPTTHHHHHHHHHHHHHT----BPPHHHHHHHHHHHHHH-S--S-TT--TTSSSSSPPPHHHHHHHHHTT-TT--S---GGGS-HHHHHHHHHHHHTT-S-B-HHHHHHHHHHHTTT-HHHHHHHHHHHHHHHHHS--HHHH----HHHHHHHHTTBPPBPHHHHTT--HHHHHHHHHHHHHHHHHHHHH-SSHHHHHHHHHHHHHHHHHIIIIIIT----TT---HHHHHHHHHHHHHHHHHHHH--